Protein AF-A0A6P0M1X6-F1 (afdb_monomer_lite)

pLDDT: mean 92.17, std 4.73, range [75.31, 98.19]

Radius of gyration: 19.09 Å; chains: 1; bounding box: 52×41×55 Å

Structure (mmCIF, N/CA/C/O backbone):
data_AF-A0A6P0M1X6-F1
#
_entry.id   AF-A0A6P0M1X6-F1
#
loop_
_atom_site.group_PDB
_atom_site.id
_atom_site.type_symbol
_atom_site.label_atom_id
_atom_site.label_alt_id
_atom_site.label_comp_id
_atom_site.label_asym_id
_atom_site.label_entity_id
_atom_site.label_seq_id
_atom_site.pdbx_PDB_ins_code
_atom_site.Cartn_x
_atom_site.Cartn_y
_atom_site.Cartn_z
_atom_site.occupancy
_atom_site.B_iso_or_equiv
_atom_site.auth_seq_id
_atom_site.auth_comp_id
_atom_site.auth_asym_id
_atom_site.auth_atom_id
_atom_site.pdbx_PDB_model_num
ATOM 1 N N . MET A 1 1 ? 10.059 20.702 -1.425 1.00 82.75 1 MET A N 1
ATOM 2 C CA . MET A 1 1 ? 10.884 19.470 -1.332 1.00 82.75 1 MET A CA 1
ATOM 3 C C . MET A 1 1 ? 10.006 18.425 -0.696 1.00 82.75 1 MET A C 1
ATOM 5 O O . MET A 1 1 ? 9.521 18.675 0.399 1.00 82.75 1 MET A O 1
ATOM 9 N N . THR A 1 2 ? 9.782 17.311 -1.378 1.00 89.81 2 THR A N 1
ATOM 10 C CA . THR A 1 2 ? 8.881 16.258 -0.907 1.00 89.81 2 THR A CA 1
ATOM 11 C C . THR A 1 2 ? 9.534 15.483 0.228 1.00 89.81 2 THR A C 1
ATOM 13 O O . THR A 1 2 ? 10.606 14.900 0.047 1.00 89.81 2 THR A O 1
ATOM 16 N N . GLN A 1 3 ? 8.900 15.472 1.399 1.00 92.12 3 GLN A N 1
ATOM 17 C CA . GLN A 1 3 ? 9.405 14.781 2.585 1.00 92.12 3 GLN A CA 1
ATOM 18 C C . GLN A 1 3 ? 8.346 13.862 3.172 1.00 92.12 3 GLN A C 1
ATOM 20 O O . GLN A 1 3 ? 7.196 14.258 3.326 1.00 92.12 3 GLN A O 1
ATOM 25 N N . VAL A 1 4 ? 8.761 12.652 3.542 1.00 94.06 4 VAL A N 1
ATOM 26 C CA . VAL A 1 4 ? 7.932 11.691 4.272 1.00 94.06 4 VAL A CA 1
ATOM 27 C C . VAL A 1 4 ? 8.508 11.533 5.670 1.00 94.06 4 VAL A C 1
ATOM 29 O O . VAL A 1 4 ? 9.710 11.316 5.825 1.00 94.06 4 VAL A O 1
ATOM 32 N N . TYR A 1 5 ? 7.665 11.629 6.690 1.00 91.75 5 TYR A N 1
ATOM 33 C CA . TYR A 1 5 ? 8.066 11.408 8.078 1.00 91.75 5 TYR A CA 1
ATOM 34 C C . TYR A 1 5 ? 6.977 10.679 8.849 1.00 91.75 5 TYR A C 1
ATOM 36 O O . TYR A 1 5 ? 5.788 10.804 8.565 1.00 91.75 5 TYR A O 1
ATOM 44 N N . THR A 1 6 ? 7.400 9.934 9.864 1.00 93.25 6 THR A N 1
ATOM 45 C CA . THR A 1 6 ? 6.509 9.219 10.776 1.00 93.25 6 THR A CA 1
ATOM 46 C C . THR A 1 6 ? 6.561 9.885 12.146 1.00 93.25 6 THR A C 1
ATOM 48 O O . THR A 1 6 ? 7.641 10.241 12.621 1.00 93.25 6 THR A O 1
ATOM 51 N N . LYS A 1 7 ? 5.398 10.107 12.761 1.00 94.12 7 LYS A N 1
ATOM 52 C CA . LYS A 1 7 ? 5.269 10.707 14.091 1.00 94.12 7 LYS A CA 1
ATOM 53 C C . LYS A 1 7 ? 4.202 10.005 14.907 1.00 94.12 7 LYS A C 1
ATOM 55 O O . LYS A 1 7 ? 3.166 9.611 14.370 1.00 94.12 7 LYS A O 1
ATOM 60 N N . ASP A 1 8 ? 4.439 9.995 16.209 1.00 95.44 8 ASP A N 1
ATOM 61 C CA . ASP A 1 8 ? 3.458 9.561 17.186 1.00 95.44 8 ASP A CA 1
ATOM 62 C C . ASP A 1 8 ? 2.688 10.759 17.735 1.00 95.44 8 ASP A C 1
ATOM 64 O O . ASP A 1 8 ? 3.235 11.854 17.906 1.00 95.44 8 ASP A O 1
ATOM 68 N N . 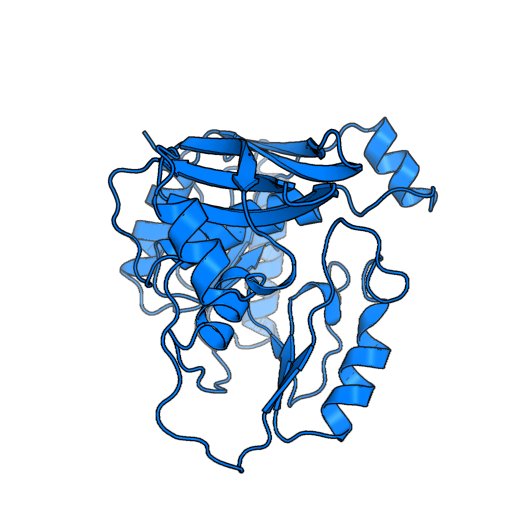PHE A 1 9 ? 1.408 10.553 18.014 1.00 97.00 9 PHE A N 1
ATOM 69 C CA . PHE A 1 9 ? 0.564 11.536 18.677 1.00 97.00 9 PHE A CA 1
ATOM 70 C C . PHE A 1 9 ? -0.547 10.850 19.468 1.00 97.00 9 PHE A C 1
ATOM 72 O O . PHE A 1 9 ? -0.816 9.658 19.316 1.00 97.00 9 PHE A O 1
ATOM 79 N N . GLU A 1 10 ? -1.218 11.627 20.311 1.00 97.69 10 GLU A N 1
ATOM 80 C CA . GLU A 1 10 ? -2.300 11.142 21.156 1.00 97.69 10 GLU A CA 1
ATOM 81 C C . GLU A 1 10 ? -3.557 11.982 20.975 1.00 97.69 10 GLU A C 1
ATOM 83 O O . GLU A 1 10 ? -3.497 13.192 20.753 1.00 97.69 10 GLU A O 1
ATOM 88 N N . ILE A 1 11 ? -4.709 11.337 21.130 1.00 98.19 11 ILE A N 1
ATOM 89 C CA . ILE A 1 11 ? -5.997 12.014 21.271 1.00 98.19 11 ILE A CA 1
ATOM 90 C C . ILE A 1 11 ? -6.724 11.509 22.512 1.00 98.19 11 ILE A C 1
ATOM 92 O O . ILE A 1 11 ? -6.561 10.367 22.941 1.00 98.19 11 ILE A O 1
ATOM 96 N N . GLN A 1 12 ? -7.596 12.363 23.042 1.00 97.94 12 GLN A N 1
ATOM 97 C CA . GLN A 1 12 ? -8.545 12.000 24.090 1.00 97.94 12 GLN A CA 1
ATOM 98 C C . GLN A 1 12 ? -9.884 11.592 23.461 1.00 97.94 12 GLN A C 1
ATOM 100 O O . GLN A 1 12 ? -10.578 12.408 22.836 1.00 97.94 12 GLN A O 1
ATOM 105 N N . CYS A 1 13 ? -10.248 10.321 23.613 1.00 97.44 13 CYS A N 1
ATOM 106 C CA . CYS A 1 13 ? -11.451 9.706 23.068 1.00 97.44 13 CYS A CA 1
ATOM 107 C C . CYS A 1 13 ? -11.986 8.616 24.017 1.00 97.44 13 CYS A C 1
ATOM 109 O O . CYS A 1 13 ? -11.472 7.489 24.077 1.00 97.44 13 CYS A O 1
ATOM 111 N N . SER A 1 14 ? -13.061 8.956 24.737 1.00 96.69 14 SER A N 1
ATOM 112 C CA . SER A 1 14 ? -13.726 8.017 25.643 1.00 96.69 14 SER A CA 1
ATOM 113 C C . SER A 1 14 ? -14.245 6.784 24.890 1.00 96.69 14 SER A C 1
ATOM 115 O O . SER A 1 14 ? -14.619 6.906 23.720 1.00 96.69 14 SER A O 1
ATOM 117 N N . PRO A 1 15 ? -14.346 5.599 25.526 1.00 96.31 15 PRO A N 1
ATOM 118 C CA . PRO A 1 15 ? -14.851 4.383 24.886 1.00 96.31 15 PRO A CA 1
ATOM 119 C C . PRO A 1 15 ? -16.176 4.559 24.133 1.00 96.31 15 PRO A C 1
ATOM 121 O O . PRO A 1 15 ? -16.340 4.004 23.051 1.00 96.31 15 PRO A O 1
ATOM 124 N N . SER A 1 16 ? -17.092 5.378 24.662 1.00 96.00 16 SER A N 1
ATOM 125 C CA . SER A 1 16 ? -18.395 5.662 24.040 1.00 96.00 16 SER A CA 1
ATOM 126 C C . SER A 1 16 ? -18.316 6.466 22.734 1.00 96.00 16 SER A C 1
ATOM 128 O O . SER A 1 16 ? -19.248 6.433 21.937 1.00 96.00 16 SER A O 1
ATOM 130 N N . GLN A 1 17 ? -17.201 7.163 22.504 1.00 95.31 17 GLN A N 1
ATOM 131 C CA . GLN A 1 17 ? -16.963 8.020 21.343 1.00 95.31 17 GLN A CA 1
ATOM 132 C C . GLN A 1 17 ? -16.053 7.365 20.299 1.00 95.31 17 GLN A C 1
ATOM 134 O O . GLN A 1 17 ? -15.712 8.013 19.318 1.00 95.31 17 GLN A O 1
ATOM 139 N N . ARG A 1 18 ? -15.634 6.103 20.472 1.00 94.88 18 ARG A N 1
ATOM 140 C CA . ARG A 1 18 ? -14.686 5.422 19.566 1.00 94.88 18 ARG A CA 1
ATOM 141 C C . ARG A 1 18 ? -15.336 4.975 18.261 1.00 94.88 18 ARG A C 1
ATOM 143 O O . ARG A 1 18 ? -15.400 3.792 17.939 1.00 94.88 18 ARG A O 1
ATOM 150 N N . THR A 1 19 ? -15.810 5.948 17.502 1.00 94.69 19 THR A N 1
ATOM 151 C CA . THR A 1 19 ? -16.215 5.800 16.109 1.00 94.69 19 THR A CA 1
ATOM 152 C C . THR A 1 19 ? -15.180 6.487 15.232 1.00 94.69 19 THR A C 1
ATOM 154 O O . THR A 1 19 ? -14.516 7.424 15.678 1.00 94.69 19 THR A O 1
ATOM 157 N N . TRP A 1 20 ? -15.040 6.053 13.978 1.00 94.06 20 TRP A N 1
ATOM 158 C CA . TRP A 1 20 ? -14.097 6.709 13.072 1.00 94.06 20 TRP A CA 1
ATOM 159 C C . TRP A 1 20 ? -14.422 8.194 12.870 1.00 94.06 20 TRP A C 1
ATOM 161 O O . TRP A 1 20 ? -13.503 8.995 12.845 1.00 94.06 20 TRP A O 1
ATOM 171 N N . ILE A 1 21 ? -15.708 8.567 12.823 1.00 94.12 21 ILE A N 1
ATOM 172 C CA . ILE A 1 21 ? -16.163 9.962 12.675 1.00 94.12 21 ILE A CA 1
ATOM 173 C C . ILE A 1 21 ? -15.596 10.852 13.791 1.00 94.12 21 ILE A C 1
ATOM 175 O O . ILE A 1 21 ? -15.034 11.910 13.530 1.00 94.12 21 ILE A O 1
ATOM 179 N N . GLU A 1 22 ? -15.724 10.416 15.042 1.00 96.25 22 GLU A N 1
ATOM 180 C CA . GLU A 1 22 ? -15.240 11.170 16.204 1.00 96.25 22 GLU A CA 1
ATOM 181 C C . GLU A 1 22 ? -13.709 11.162 16.293 1.00 96.25 22 GLU A C 1
ATOM 183 O O . GLU A 1 22 ? -13.085 12.177 16.607 1.00 96.25 22 GLU A O 1
ATOM 188 N N . ILE A 1 23 ? -13.087 10.010 16.020 1.00 97.00 23 ILE A N 1
ATOM 189 C CA . ILE A 1 23 ? -11.629 9.860 16.034 1.00 97.00 23 ILE A CA 1
ATOM 190 C C . ILE A 1 23 ? -11.005 10.759 14.965 1.00 97.00 23 ILE A C 1
ATOM 192 O O . ILE A 1 23 ? -10.095 11.523 15.280 1.00 97.00 23 ILE A O 1
ATOM 196 N N . SER A 1 24 ? -11.504 10.728 13.730 1.00 95.62 24 SER A N 1
ATOM 197 C CA . SER A 1 24 ? -10.913 11.469 12.619 1.00 95.62 24 SER A CA 1
ATOM 198 C C . SER A 1 24 ? -11.020 12.982 12.806 1.00 95.62 24 SER A C 1
ATOM 200 O O . SER A 1 24 ? -10.043 13.685 12.562 1.00 95.62 24 SER A O 1
ATOM 202 N N . GLN A 1 25 ? -12.134 13.483 13.355 1.00 95.94 25 GLN A N 1
ATOM 203 C CA . GLN A 1 25 ? -12.288 14.896 13.725 1.00 95.94 25 GLN A CA 1
ATOM 204 C C . GLN A 1 25 ? -11.286 15.333 14.799 1.00 95.94 25 GLN A C 1
ATOM 206 O O . GLN A 1 25 ? -10.696 16.409 14.701 1.00 95.94 25 GLN A O 1
ATOM 211 N N . LYS A 1 26 ? -11.060 14.495 15.819 1.00 97.25 26 LYS A N 1
ATOM 212 C CA . LYS A 1 26 ? -10.073 14.772 16.875 1.00 97.25 26 LYS A CA 1
ATOM 213 C C . LYS A 1 26 ? -8.650 14.800 16.326 1.00 97.25 26 LYS A C 1
ATOM 215 O O . LYS A 1 26 ? -7.880 15.665 16.725 1.00 97.25 26 LYS A O 1
ATOM 220 N N . ILE A 1 27 ? -8.319 13.888 15.410 1.00 96.88 27 ILE A N 1
ATOM 221 C CA . ILE A 1 27 ? -7.018 13.865 14.728 1.00 96.88 27 ILE A CA 1
ATOM 222 C C . ILE A 1 27 ? -6.859 15.110 13.849 1.00 96.88 27 ILE A C 1
ATOM 224 O O . ILE A 1 27 ? -5.834 15.777 13.931 1.00 96.88 27 ILE A O 1
ATOM 228 N N . ALA A 1 28 ? -7.881 15.470 13.068 1.00 94.88 28 ALA A N 1
ATOM 229 C CA . ALA A 1 28 ? -7.858 16.634 12.180 1.00 94.88 28 ALA A CA 1
ATOM 230 C C . ALA A 1 28 ? -7.718 17.974 12.927 1.00 94.88 28 ALA A C 1
ATOM 232 O O . ALA A 1 28 ? -7.235 18.948 12.358 1.00 94.88 28 ALA A O 1
ATOM 233 N N . ALA A 1 29 ? -8.128 18.033 14.198 1.00 96.00 29 ALA A N 1
ATOM 234 C CA . ALA A 1 29 ? -7.985 19.217 15.043 1.00 96.00 29 ALA A CA 1
ATOM 235 C C . ALA A 1 29 ? -6.569 19.402 15.624 1.00 96.00 29 ALA A C 1
ATOM 237 O O . ALA A 1 29 ? -6.263 20.470 16.161 1.00 96.00 29 ALA A O 1
ATOM 238 N N . LEU A 1 30 ? -5.712 18.379 15.562 1.00 95.88 30 LEU A N 1
ATOM 239 C CA . LEU A 1 30 ? -4.323 18.486 15.999 1.00 95.88 30 LEU A CA 1
ATOM 240 C C . LEU A 1 30 ? -3.490 19.246 14.950 1.00 95.88 30 LEU A C 1
ATOM 242 O O . LEU A 1 30 ? -3.741 19.111 13.754 1.00 95.88 30 LEU A O 1
ATOM 246 N N . PRO A 1 31 ? -2.447 19.995 15.359 1.00 93.81 31 PRO A N 1
ATOM 247 C CA . PRO A 1 31 ? -1.517 20.654 14.442 1.00 93.81 31 PRO A CA 1
ATOM 248 C C . PRO A 1 31 ? -0.533 19.634 13.843 1.00 93.81 31 PRO A C 1
ATOM 250 O O . PRO A 1 31 ? 0.678 19.697 14.074 1.00 93.81 31 PRO A O 1
ATOM 253 N N . LEU A 1 32 ? -1.068 18.635 13.138 1.00 91.44 32 LEU A N 1
ATOM 254 C CA . LEU A 1 32 ? -0.284 17.581 12.513 1.00 91.44 32 LEU A CA 1
ATOM 255 C C . LEU A 1 32 ? 0.383 18.089 11.235 1.00 91.44 32 LEU A C 1
ATOM 257 O O . LEU A 1 32 ? -0.126 19.006 10.589 1.00 91.44 32 LEU A O 1
ATOM 261 N N . PRO A 1 33 ? 1.543 17.529 10.875 1.00 88.12 33 PRO A N 1
ATOM 262 C CA . PRO A 1 33 ? 2.341 18.081 9.800 1.00 88.12 33 PRO A CA 1
ATOM 263 C C . PRO A 1 33 ? 2.002 17.356 8.487 1.00 88.12 33 PRO A C 1
ATOM 265 O O . PRO A 1 33 ? 1.949 16.132 8.463 1.00 88.12 33 PRO A O 1
ATOM 268 N N . GLY A 1 34 ? 1.771 18.101 7.403 1.00 91.69 34 GLY A N 1
ATOM 269 C CA . GLY A 1 34 ? 1.512 17.536 6.072 1.00 91.69 34 GLY A CA 1
ATOM 270 C C . GLY A 1 34 ? 0.219 16.714 5.949 1.00 91.69 34 GLY A C 1
ATOM 271 O O . GLY A 1 34 ? -0.683 16.782 6.785 1.00 91.69 34 GLY A O 1
ATOM 272 N N . VAL A 1 35 ? 0.129 15.928 4.873 1.00 93.88 35 VAL A N 1
ATOM 273 C CA . VAL A 1 35 ? -1.015 15.058 4.563 1.00 93.88 35 VAL A CA 1
ATOM 274 C C . VAL A 1 35 ? -0.797 13.673 5.187 1.00 93.88 35 VAL A C 1
ATOM 276 O O . VAL A 1 35 ? 0.244 13.062 4.931 1.00 93.88 35 VAL A O 1
ATOM 279 N N . PRO A 1 36 ? -1.742 13.134 5.983 1.00 94.81 36 PRO A N 1
ATOM 280 C CA . PRO A 1 36 ? -1.625 11.785 6.529 1.00 94.81 36 PRO A CA 1
ATOM 281 C C . PRO A 1 36 ? -1.803 10.739 5.424 1.00 94.81 36 PRO A C 1
ATOM 283 O O . PRO A 1 36 ? -2.805 10.746 4.711 1.00 94.81 36 PRO A O 1
ATOM 286 N N . ILE A 1 37 ? -0.854 9.809 5.315 1.00 94.19 37 ILE A N 1
ATOM 287 C CA . ILE A 1 37 ? -0.870 8.737 4.304 1.00 94.19 37 ILE A CA 1
ATOM 288 C C . ILE A 1 37 ? -0.967 7.337 4.910 1.00 94.19 37 ILE A C 1
ATOM 290 O O . ILE A 1 37 ? -1.322 6.396 4.211 1.00 94.19 37 ILE A O 1
ATOM 294 N N . ARG A 1 38 ? -0.684 7.181 6.207 1.00 92.62 38 ARG A N 1
ATOM 295 C CA . ARG A 1 38 ? -0.818 5.920 6.950 1.00 92.62 38 ARG A CA 1
ATOM 296 C C . ARG A 1 38 ? -1.114 6.236 8.407 1.00 92.62 38 ARG A C 1
ATOM 298 O O . ARG A 1 38 ? -0.413 7.066 8.970 1.00 92.62 38 ARG A O 1
ATOM 305 N N . LEU A 1 39 ? -2.071 5.545 9.022 1.00 92.94 39 LEU A N 1
ATOM 306 C CA . LEU A 1 39 ? -2.399 5.691 10.442 1.00 92.94 39 LEU A CA 1
ATOM 307 C C . LEU A 1 39 ? -2.487 4.319 11.118 1.00 92.94 39 LEU A C 1
ATOM 309 O O . LEU A 1 39 ? -3.165 3.425 10.615 1.00 92.94 39 LEU A O 1
ATOM 313 N N . ILE A 1 40 ? -1.838 4.169 12.271 1.00 92.25 40 ILE A N 1
ATOM 314 C CA . ILE A 1 40 ? -1.818 2.944 13.073 1.00 92.25 40 ILE A CA 1
ATOM 315 C C . ILE A 1 40 ? -2.188 3.304 14.511 1.00 92.25 40 ILE A C 1
ATOM 317 O O . ILE A 1 40 ? -1.531 4.136 15.127 1.00 92.25 40 ILE A O 1
ATOM 321 N N . LEU A 1 41 ? -3.221 2.669 15.068 1.00 94.25 41 LEU A N 1
ATOM 322 C CA . LEU A 1 41 ? -3.501 2.733 16.504 1.00 94.25 41 LEU A CA 1
ATOM 323 C C . LEU A 1 41 ? -2.519 1.809 17.231 1.00 94.25 41 LEU A C 1
ATOM 325 O O . LEU A 1 41 ? -2.595 0.591 17.076 1.00 94.25 41 LEU A O 1
ATOM 329 N N . THR A 1 42 ? -1.607 2.375 18.015 1.00 93.75 42 THR A N 1
ATOM 330 C CA . THR A 1 42 ? -0.520 1.626 18.664 1.00 93.75 42 THR A CA 1
ATOM 331 C C . THR A 1 42 ? -0.815 1.322 20.127 1.00 93.75 42 THR A C 1
ATOM 333 O O . THR A 1 42 ? -0.317 0.331 20.663 1.00 93.75 42 THR A O 1
ATOM 336 N N . LYS A 1 43 ? -1.648 2.139 20.786 1.00 95.19 43 LYS A N 1
ATOM 337 C CA . LYS A 1 43 ? -1.966 1.979 22.209 1.00 95.19 43 LYS A CA 1
ATOM 338 C C . LYS A 1 43 ? -3.338 2.538 22.575 1.00 95.19 43 LYS A C 1
ATOM 340 O O . LYS A 1 43 ? -3.784 3.543 22.025 1.00 95.19 43 LYS A O 1
ATOM 345 N N . VAL A 1 44 ? -3.980 1.906 23.557 1.00 96.94 44 VAL A N 1
ATOM 346 C CA . VAL A 1 44 ? -5.234 2.358 24.172 1.00 96.94 44 VAL A CA 1
ATOM 347 C C . VAL A 1 44 ? -5.090 2.295 25.691 1.00 96.94 44 VAL A C 1
ATOM 349 O O . VAL A 1 44 ? -4.926 1.208 26.241 1.00 96.94 44 VAL A O 1
ATOM 352 N N . GLU A 1 45 ? -5.185 3.435 26.376 1.00 96.88 45 GLU A N 1
ATOM 353 C CA . GLU A 1 45 ? -5.095 3.533 27.841 1.00 96.88 45 GLU A CA 1
ATOM 354 C C . GLU A 1 45 ? -6.176 4.458 28.401 1.00 96.88 45 GLU A C 1
ATOM 356 O O . GLU A 1 45 ? -6.104 5.676 28.259 1.00 96.88 45 GLU A O 1
ATOM 361 N N . GLY A 1 46 ? -7.188 3.888 29.063 1.00 96.19 46 GLY A N 1
ATOM 362 C CA . GLY A 1 46 ? -8.327 4.673 29.545 1.00 96.19 46 GLY A CA 1
ATOM 363 C C . GLY A 1 46 ? -9.022 5.367 28.375 1.00 96.19 46 GLY A C 1
ATOM 364 O O . GLY A 1 46 ? -9.497 4.678 27.475 1.00 96.19 46 GLY A O 1
ATOM 365 N N . ASP A 1 47 ? -9.027 6.700 28.377 1.00 97.56 47 ASP A N 1
ATOM 366 C CA . ASP A 1 47 ? -9.570 7.551 27.309 1.00 97.56 47 ASP A CA 1
ATOM 367 C C . ASP A 1 47 ? -8.503 8.006 26.294 1.00 97.56 47 ASP A C 1
ATOM 369 O O . ASP A 1 47 ? -8.835 8.640 25.295 1.00 97.56 47 ASP A O 1
ATOM 373 N N . THR A 1 48 ? -7.232 7.667 26.506 1.00 98.06 48 THR A N 1
ATOM 374 C CA . THR A 1 48 ? -6.133 8.036 25.609 1.00 98.06 48 THR A CA 1
ATOM 375 C C . THR A 1 48 ? -5.969 6.996 24.505 1.00 98.06 48 THR A C 1
ATOM 377 O O . THR A 1 48 ? -5.848 5.796 24.770 1.00 98.06 48 THR A O 1
ATOM 380 N N . LEU A 1 49 ? -5.937 7.466 23.258 1.00 98.19 49 LEU A N 1
ATOM 381 C CA . LEU A 1 49 ? -5.550 6.681 22.088 1.00 98.19 49 LEU A CA 1
ATOM 382 C C . LEU A 1 49 ? -4.227 7.224 21.548 1.00 98.19 49 LEU A C 1
ATOM 384 O O . LEU A 1 49 ? -4.151 8.411 21.223 1.00 98.19 49 LEU A O 1
ATOM 388 N N . THR A 1 50 ? -3.219 6.363 21.431 1.00 97.44 50 THR A N 1
ATOM 389 C CA . THR A 1 50 ? -1.917 6.699 20.840 1.00 97.44 50 THR A CA 1
ATOM 390 C C . THR A 1 50 ? -1.847 6.140 19.428 1.00 97.44 50 THR A C 1
ATOM 392 O O . THR A 1 50 ? -2.172 4.971 19.196 1.00 97.44 50 THR A O 1
ATOM 395 N N . PHE A 1 51 ? -1.409 6.974 18.494 1.00 96.38 51 PHE A N 1
ATOM 396 C CA . PHE A 1 51 ? -1.275 6.629 17.090 1.00 96.38 51 PHE A CA 1
ATOM 397 C C . PHE A 1 51 ? 0.153 6.852 16.610 1.00 96.38 51 PHE A C 1
ATOM 399 O O . PHE A 1 51 ? 0.768 7.846 16.983 1.00 96.38 51 PHE A O 1
ATOM 406 N N . GLU A 1 52 ? 0.618 5.974 15.726 1.00 94.88 52 GLU A N 1
ATOM 407 C CA . GLU A 1 52 ? 1.730 6.231 14.809 1.00 94.88 52 GLU A CA 1
ATOM 408 C C . GLU A 1 52 ? 1.131 6.622 13.453 1.00 94.88 52 GLU A C 1
ATOM 410 O O . GLU A 1 52 ? 0.247 5.935 12.933 1.00 94.88 52 GLU A O 1
ATOM 415 N N . SER A 1 53 ? 1.608 7.710 12.853 1.00 94.69 53 SER A N 1
ATOM 416 C CA . SER A 1 53 ? 1.167 8.137 11.525 1.00 94.69 53 SER A CA 1
ATOM 417 C C . SER A 1 53 ? 2.336 8.533 10.649 1.00 94.69 53 SER A C 1
ATOM 419 O O . SER A 1 53 ? 3.253 9.223 11.093 1.00 94.69 53 SER A O 1
ATOM 421 N N . SER A 1 54 ? 2.271 8.131 9.383 1.00 95.06 54 SER A N 1
ATOM 422 C CA . SER A 1 54 ? 3.175 8.617 8.345 1.00 95.06 54 SER A CA 1
ATOM 423 C C . SER A 1 54 ? 2.491 9.740 7.580 1.00 95.06 54 SER A C 1
ATOM 425 O O . SER A 1 54 ? 1.318 9.633 7.213 1.00 95.06 54 SER A O 1
ATOM 427 N N . PHE A 1 55 ? 3.236 10.809 7.346 1.00 95.31 55 PHE A N 1
ATOM 428 C CA . PHE A 1 55 ? 2.785 12.007 6.660 1.00 95.31 55 PHE A CA 1
ATOM 429 C C . PHE A 1 55 ? 3.718 12.325 5.506 1.00 95.31 55 PHE A C 1
ATOM 431 O O . PHE A 1 55 ? 4.893 11.951 5.521 1.00 95.31 55 PHE A O 1
ATOM 438 N N . ILE A 1 56 ? 3.193 13.069 4.547 1.00 94.75 56 ILE A N 1
ATOM 439 C CA . ILE A 1 56 ? 3.962 13.666 3.467 1.00 94.75 56 ILE A CA 1
ATOM 440 C C . ILE A 1 56 ? 3.733 15.171 3.424 1.00 94.75 56 ILE A C 1
ATOM 442 O O . ILE A 1 56 ? 2.603 15.652 3.480 1.00 94.75 56 ILE A O 1
ATOM 446 N N . ASP A 1 57 ? 4.836 15.896 3.309 1.00 93.88 57 ASP A N 1
ATOM 447 C CA . ASP A 1 57 ? 4.879 17.323 3.032 1.00 93.88 57 ASP A CA 1
ATOM 448 C C . ASP A 1 57 ? 5.358 17.522 1.591 1.00 93.88 57 ASP A C 1
ATOM 450 O O . ASP A 1 57 ? 6.454 17.086 1.225 1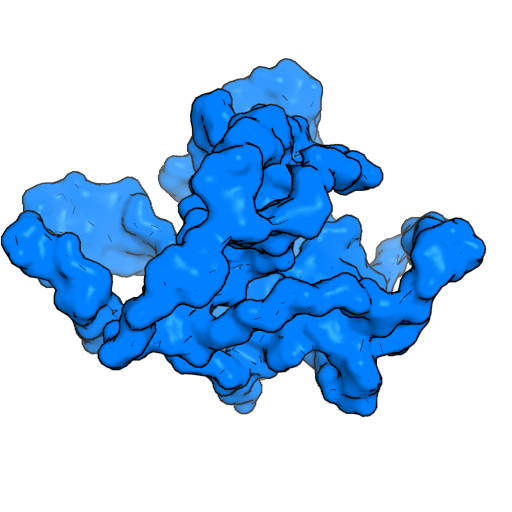.00 93.88 57 ASP A O 1
ATOM 454 N N . THR A 1 58 ? 4.500 18.091 0.748 1.00 92.94 58 THR A N 1
ATOM 455 C CA . THR A 1 58 ? 4.753 18.322 -0.676 1.00 92.94 58 THR A CA 1
ATOM 456 C C . THR A 1 58 ? 3.878 19.467 -1.181 1.00 92.94 58 THR A C 1
ATOM 458 O O . THR A 1 58 ? 2.805 19.715 -0.641 1.00 92.94 58 THR A O 1
ATOM 461 N N . ASP A 1 59 ? 4.321 20.141 -2.244 1.00 92.06 59 ASP A N 1
ATOM 462 C CA . ASP A 1 59 ? 3.585 21.249 -2.872 1.00 92.06 59 ASP A CA 1
ATOM 463 C C . ASP A 1 59 ? 2.426 20.759 -3.771 1.00 92.06 59 ASP A C 1
ATOM 465 O O . ASP A 1 59 ? 1.712 21.560 -4.374 1.00 92.06 59 ASP A O 1
ATOM 469 N N . ARG A 1 60 ? 2.266 19.436 -3.916 1.00 93.19 60 ARG A N 1
ATOM 470 C CA . ARG A 1 60 ? 1.219 18.807 -4.726 1.00 93.19 60 ARG A CA 1
ATOM 471 C C . ARG A 1 60 ? -0.015 18.521 -3.878 1.00 93.19 60 ARG A C 1
ATOM 473 O O . ARG A 1 60 ? 0.082 17.925 -2.813 1.00 93.19 60 ARG A O 1
ATOM 480 N N . GLU A 1 61 ? -1.182 18.867 -4.402 1.00 93.62 61 GLU A N 1
ATOM 481 C CA . GLU A 1 61 ? -2.458 18.554 -3.759 1.00 93.62 61 GLU A CA 1
ATOM 482 C C . GLU A 1 61 ? -2.824 17.066 -3.918 1.00 93.62 61 GLU A C 1
ATOM 484 O O . GLU A 1 61 ? -2.595 16.488 -4.991 1.00 93.62 61 GLU A O 1
ATOM 489 N N . PRO A 1 62 ? -3.408 16.427 -2.887 1.00 94.69 62 PRO A N 1
ATOM 490 C CA . PRO A 1 62 ? -3.952 15.080 -3.005 1.00 94.69 62 PRO A CA 1
ATOM 491 C C . PRO A 1 62 ? -5.039 14.985 -4.084 1.00 94.69 62 PRO A C 1
ATOM 493 O O . PRO A 1 62 ? -5.836 15.903 -4.275 1.00 94.69 62 PRO A O 1
ATOM 496 N N . VAL A 1 63 ? -5.117 13.839 -4.763 1.00 94.62 63 VAL A N 1
ATOM 497 C CA . VAL A 1 63 ? -6.168 13.569 -5.765 1.00 94.62 63 VAL A CA 1
ATOM 498 C C . VAL A 1 63 ? -7.442 12.992 -5.150 1.00 94.62 63 VAL A C 1
ATOM 500 O O . VAL A 1 63 ? -8.499 13.012 -5.782 1.00 94.62 63 VAL A O 1
ATOM 503 N N . TRP A 1 64 ? -7.350 12.487 -3.918 1.00 91.62 64 TRP A N 1
ATOM 504 C CA . TRP A 1 64 ? -8.470 11.966 -3.138 1.00 91.62 64 TRP A CA 1
ATOM 505 C C . TRP A 1 64 ? -8.694 12.811 -1.884 1.00 91.62 64 TRP A C 1
ATOM 507 O O . TRP A 1 64 ? -7.824 13.573 -1.464 1.00 91.62 64 TRP A O 1
ATOM 517 N N . SER A 1 65 ? -9.858 12.644 -1.257 1.00 92.38 65 SER A N 1
ATOM 518 C CA . SER A 1 65 ? -10.126 13.213 0.066 1.00 92.38 65 SER A CA 1
ATOM 519 C C . SER A 1 65 ? -9.141 12.687 1.113 1.00 92.38 65 SER A C 1
ATOM 521 O O . SER A 1 65 ? -8.563 11.605 0.959 1.00 92.38 65 SER A O 1
ATOM 523 N N . SER A 1 66 ? -8.971 13.445 2.199 1.00 92.88 66 SER A N 1
ATOM 524 C CA . SER A 1 66 ? -8.108 13.032 3.303 1.00 92.88 66 SER A CA 1
ATOM 525 C C . SER A 1 66 ? -8.550 11.676 3.850 1.00 92.88 66 SER A C 1
ATOM 527 O O . SER A 1 66 ? -9.742 11.371 3.896 1.00 92.88 66 SER A O 1
ATOM 529 N N . LEU A 1 67 ? -7.603 10.882 4.355 1.00 91.88 67 LEU A N 1
ATOM 530 C CA . LEU A 1 67 ? -7.918 9.658 5.100 1.00 91.88 67 LEU A CA 1
ATOM 531 C C . LEU A 1 67 ? -8.788 9.927 6.338 1.00 91.88 67 LEU A C 1
ATOM 533 O O . LEU A 1 67 ? -9.423 9.014 6.857 1.00 91.88 67 LEU A O 1
ATOM 537 N N . LEU A 1 68 ? -8.824 11.172 6.815 1.00 94.44 68 LEU A N 1
ATOM 538 C CA . LEU A 1 68 ? -9.656 11.594 7.940 1.00 94.44 68 LEU A CA 1
ATOM 539 C C . LEU A 1 68 ? -11.099 11.932 7.526 1.00 94.44 68 LEU A C 1
ATOM 541 O O . LEU A 1 68 ? -11.981 12.004 8.386 1.00 94.44 68 LEU A O 1
ATOM 545 N N . ASP A 1 69 ? -11.355 12.091 6.228 1.00 92.88 69 ASP A N 1
ATOM 546 C CA . ASP A 1 69 ? -12.675 12.406 5.695 1.00 92.88 69 ASP A CA 1
ATOM 547 C C . ASP A 1 69 ? -13.445 11.118 5.394 1.00 92.88 69 ASP A C 1
ATOM 549 O O . ASP A 1 69 ? -12.973 10.230 4.680 1.00 92.88 69 ASP A O 1
ATOM 553 N N . ILE A 1 70 ? -14.663 11.027 5.929 1.00 92.19 70 ILE A N 1
ATOM 554 C CA . ILE A 1 70 ? -15.582 9.916 5.683 1.00 92.19 70 ILE A CA 1
ATOM 555 C C . ILE A 1 70 ? -16.795 10.392 4.886 1.00 92.19 70 ILE A C 1
ATOM 557 O O . ILE A 1 70 ? -17.544 11.272 5.308 1.00 92.19 70 ILE A O 1
ATOM 561 N N . ASN A 1 71 ? -17.028 9.742 3.752 1.00 91.88 71 ASN A N 1
ATOM 562 C CA . ASN A 1 71 ? -18.177 9.948 2.887 1.00 91.88 71 ASN A CA 1
ATOM 563 C C . ASN A 1 71 ? -19.163 8.786 3.051 1.00 91.88 71 ASN A C 1
ATOM 565 O O . ASN A 1 71 ? -19.074 7.739 2.405 1.00 91.88 71 ASN A O 1
ATOM 569 N N . ILE A 1 72 ? -20.145 8.971 3.938 1.00 88.38 72 ILE A N 1
ATOM 570 C CA . ILE A 1 72 ? -21.157 7.947 4.219 1.00 88.38 72 ILE A CA 1
ATOM 571 C C . ILE A 1 72 ? -21.960 7.654 2.946 1.00 88.38 72 ILE A C 1
ATOM 573 O O . ILE A 1 72 ? -22.648 8.526 2.400 1.00 88.38 72 ILE A O 1
ATOM 577 N N . ARG A 1 73 ? -21.902 6.395 2.497 1.00 83.38 73 ARG A N 1
ATOM 578 C CA . ARG A 1 73 ? -22.621 5.920 1.312 1.00 83.38 73 ARG A CA 1
ATOM 579 C C . ARG A 1 73 ? -24.125 6.125 1.487 1.00 83.38 73 ARG A C 1
ATOM 581 O O . ARG A 1 73 ? -24.751 5.527 2.354 1.00 83.38 73 ARG A O 1
ATOM 588 N N . GLN A 1 74 ? -24.710 6.933 0.607 1.00 83.62 74 GLN A N 1
ATOM 589 C CA . GLN A 1 74 ? -26.145 7.251 0.613 1.00 83.62 74 GLN A CA 1
ATOM 590 C C . GLN A 1 74 ? -27.012 6.148 -0.010 1.00 83.62 74 GLN A C 1
ATOM 592 O O . GLN A 1 74 ? -28.231 6.141 0.144 1.00 83.62 74 GLN A O 1
ATOM 597 N N . ARG A 1 75 ? -26.399 5.233 -0.768 1.00 82.38 75 ARG A N 1
ATOM 598 C CA . ARG A 1 75 ? -27.078 4.128 -1.446 1.00 82.38 75 ARG A CA 1
ATOM 599 C C . ARG A 1 75 ? -26.357 2.827 -1.149 1.00 82.38 75 ARG A C 1
ATOM 601 O O . ARG A 1 75 ? -25.131 2.765 -1.208 1.00 82.38 75 ARG A O 1
ATOM 608 N N . VAL A 1 76 ? -27.143 1.792 -0.887 1.00 79.69 76 VAL A N 1
ATOM 609 C CA . VAL A 1 76 ? -26.671 0.420 -0.725 1.00 79.69 76 VAL A CA 1
ATOM 610 C C . VAL A 1 76 ? -27.267 -0.399 -1.860 1.00 79.69 76 VAL A C 1
ATOM 612 O O . VAL A 1 76 ? -28.459 -0.289 -2.146 1.00 79.69 76 VAL A O 1
ATOM 615 N N . SER A 1 77 ? -26.427 -1.188 -2.523 1.00 81.69 77 SER A N 1
ATOM 616 C CA . SER A 1 77 ? -26.874 -2.241 -3.427 1.00 81.69 77 SER A CA 1
ATOM 617 C C . SER A 1 77 ? -26.526 -3.578 -2.795 1.00 81.69 77 SER A C 1
ATOM 619 O O . SER A 1 77 ? -25.424 -3.740 -2.276 1.00 81.69 77 SER A O 1
ATOM 621 N N . ASN A 1 78 ? -27.445 -4.536 -2.870 1.00 82.12 78 ASN A N 1
ATOM 622 C CA . ASN A 1 78 ? -27.183 -5.905 -2.425 1.00 82.12 78 ASN A CA 1
ATOM 623 C C . ASN A 1 78 ? -26.401 -6.712 -3.471 1.00 82.12 78 ASN A C 1
ATOM 625 O O . ASN A 1 78 ? -26.040 -7.854 -3.199 1.00 82.12 78 ASN A O 1
ATOM 629 N N . GLN A 1 79 ? -26.197 -6.153 -4.671 1.00 89.44 79 GLN A N 1
ATOM 630 C CA . GLN A 1 79 ? -25.531 -6.805 -5.796 1.00 89.44 79 GLN A CA 1
ATOM 631 C C . GLN A 1 79 ? -24.674 -5.809 -6.609 1.00 89.44 79 GLN A C 1
ATOM 633 O O . GLN A 1 79 ? -25.133 -4.685 -6.858 1.00 89.44 79 GLN A O 1
ATOM 638 N N . PRO A 1 80 ? -23.467 -6.201 -7.057 1.00 92.62 80 PRO A N 1
ATOM 639 C CA . PRO A 1 80 ? -22.768 -7.435 -6.670 1.00 92.62 80 PRO A CA 1
ATOM 640 C C . PRO A 1 80 ? -22.444 -7.450 -5.162 1.00 92.62 80 PRO A C 1
ATOM 642 O O . PRO A 1 80 ? -22.244 -6.393 -4.559 1.00 92.62 80 PRO A O 1
ATOM 645 N N . PHE A 1 81 ? -22.424 -8.628 -4.538 1.00 94.62 81 PHE A N 1
ATOM 646 C CA . PHE A 1 81 ? -21.955 -8.808 -3.167 1.00 94.62 81 PHE A CA 1
ATOM 647 C C . PHE A 1 81 ? -20.430 -8.678 -3.139 1.00 94.62 81 PHE A C 1
ATOM 649 O O . PHE A 1 81 ? -19.702 -9.588 -3.532 1.00 94.62 81 PHE A O 1
ATOM 656 N N . VAL A 1 82 ? -19.956 -7.516 -2.688 1.00 93.88 82 VAL A N 1
ATOM 657 C CA . VAL A 1 82 ? -18.529 -7.203 -2.569 1.00 93.88 82 VAL A CA 1
ATOM 658 C C . VAL A 1 82 ? -18.094 -7.351 -1.117 1.00 93.88 82 VAL A C 1
ATOM 660 O O . VAL A 1 82 ? -18.641 -6.684 -0.236 1.00 93.88 82 VAL A O 1
ATOM 663 N N . ALA A 1 83 ? -17.087 -8.184 -0.877 1.00 95.44 83 ALA A N 1
ATOM 664 C CA . ALA A 1 83 ? -16.425 -8.308 0.416 1.00 95.44 83 ALA A CA 1
ATOM 665 C C . ALA A 1 83 ? -15.045 -7.637 0.373 1.00 95.44 83 ALA A C 1
ATOM 667 O O . ALA A 1 83 ? -14.406 -7.576 -0.676 1.00 95.44 83 ALA A O 1
ATOM 668 N N . VAL A 1 84 ? -14.573 -7.145 1.519 1.00 95.69 84 VAL A N 1
ATOM 669 C CA . VAL A 1 84 ? -13.210 -6.621 1.677 1.00 95.69 84 VAL A CA 1
ATOM 670 C C . VAL A 1 84 ? -12.497 -7.471 2.725 1.00 95.69 84 VAL A C 1
ATOM 672 O O . VAL A 1 84 ? -13.003 -7.620 3.834 1.00 95.69 84 VAL A O 1
ATOM 675 N N . SER A 1 85 ? -11.338 -8.028 2.376 1.00 94.12 85 SER A N 1
ATOM 676 C CA . SER A 1 85 ? -10.466 -8.781 3.284 1.00 94.12 85 SER A CA 1
ATOM 677 C C . SER A 1 85 ? -9.102 -8.110 3.339 1.00 94.12 85 SER A C 1
ATOM 679 O O . SER A 1 85 ? -8.454 -7.940 2.306 1.00 94.12 85 SER A O 1
ATOM 681 N N . ILE A 1 86 ? -8.670 -7.713 4.534 1.00 91.44 86 ILE A N 1
ATOM 682 C CA . ILE A 1 86 ? -7.407 -7.004 4.739 1.00 91.44 86 ILE A CA 1
ATOM 683 C C . ILE A 1 86 ? -6.512 -7.849 5.629 1.00 91.44 86 ILE A C 1
ATOM 685 O O . ILE A 1 86 ? -6.876 -8.201 6.750 1.00 91.44 86 ILE A O 1
ATOM 689 N N . ILE A 1 87 ? -5.313 -8.108 5.129 1.00 87.69 87 ILE A N 1
ATOM 690 C CA . ILE A 1 87 ? -4.216 -8.718 5.860 1.00 87.69 87 ILE A CA 1
ATOM 691 C C . ILE A 1 87 ? -3.234 -7.608 6.245 1.00 87.69 87 ILE A C 1
ATOM 693 O O . ILE A 1 87 ? -2.550 -7.062 5.368 1.00 87.69 87 ILE A O 1
ATOM 697 N N . PRO A 1 88 ? -3.152 -7.232 7.533 1.00 78.88 88 PRO A N 1
ATOM 698 C CA . PRO A 1 88 ? -2.296 -6.136 7.953 1.00 78.88 88 PRO A CA 1
ATOM 699 C C . PRO A 1 88 ? -0.831 -6.534 7.754 1.00 78.88 88 PRO A C 1
ATOM 701 O O . PRO A 1 88 ? -0.314 -7.486 8.339 1.00 78.88 88 PRO A O 1
ATOM 704 N N . THR A 1 89 ? -0.157 -5.808 6.871 1.00 76.69 89 THR A N 1
ATOM 705 C CA . THR A 1 89 ? 1.227 -6.091 6.490 1.00 76.69 89 THR A CA 1
ATOM 706 C C . THR A 1 89 ? 2.187 -5.524 7.527 1.00 76.69 89 THR A C 1
ATOM 708 O O . THR A 1 89 ? 1.966 -4.438 8.052 1.00 76.69 89 THR A O 1
ATOM 711 N N . GLY A 1 90 ? 3.270 -6.247 7.821 1.00 75.31 90 GLY A N 1
ATOM 712 C CA . GLY A 1 90 ? 4.326 -5.742 8.705 1.00 75.31 90 GLY A CA 1
ATOM 713 C C . GLY A 1 90 ? 3.984 -5.782 10.198 1.00 75.31 90 GLY A C 1
ATOM 714 O O . GLY A 1 90 ? 4.763 -5.270 10.996 1.00 75.31 90 GLY A O 1
ATOM 715 N N . VAL A 1 91 ? 2.866 -6.418 10.580 1.00 77.88 91 VAL A N 1
ATOM 716 C CA . VAL A 1 91 ? 2.475 -6.657 11.987 1.00 77.88 91 VAL A CA 1
ATOM 717 C C . VAL A 1 91 ? 2.477 -8.139 12.382 1.00 77.88 91 VAL A C 1
ATOM 719 O O . VAL A 1 91 ? 2.110 -8.462 13.507 1.00 77.88 91 VAL A O 1
ATOM 722 N N . ARG A 1 92 ? 2.895 -9.042 11.475 1.00 81.00 92 ARG A N 1
ATOM 723 C CA . ARG A 1 92 ? 2.965 -10.501 11.700 1.00 81.00 92 ARG A CA 1
ATOM 724 C C . ARG A 1 92 ? 1.605 -11.087 12.125 1.00 81.00 92 ARG A C 1
ATOM 726 O O . ARG A 1 92 ? 1.456 -11.645 13.211 1.00 81.00 92 ARG A O 1
ATOM 733 N N . ALA A 1 93 ? 0.606 -10.955 11.254 1.00 84.44 93 ALA A N 1
ATOM 734 C CA . ALA A 1 93 ? -0.661 -11.658 11.427 1.00 84.44 93 ALA A CA 1
ATOM 735 C C . ALA A 1 93 ? -0.442 -13.185 11.471 1.00 84.44 93 ALA A C 1
ATOM 737 O O . ALA A 1 93 ? 0.455 -13.703 10.812 1.00 84.44 93 ALA A O 1
ATOM 738 N N . GLU A 1 94 ? -1.259 -13.910 12.240 1.00 86.81 94 GLU A N 1
ATOM 739 C CA . GLU A 1 94 ? -1.171 -15.379 12.323 1.00 86.81 94 GLU A CA 1
ATOM 740 C C . GLU A 1 94 ? -1.466 -16.054 10.973 1.00 86.81 94 GLU A C 1
ATOM 742 O O . GLU A 1 94 ? -0.872 -17.076 10.644 1.00 86.81 94 GLU A O 1
ATOM 747 N N . ILE A 1 95 ? -2.344 -15.438 10.176 1.00 85.75 95 ILE A N 1
ATOM 748 C CA . ILE A 1 95 ? -2.612 -15.774 8.777 1.00 85.75 95 ILE A CA 1
ATOM 749 C C . ILE A 1 95 ? -2.321 -14.519 7.962 1.00 85.75 95 ILE A C 1
ATOM 751 O O . ILE A 1 95 ? -2.905 -13.470 8.245 1.00 85.75 95 ILE A O 1
ATOM 755 N N . GLY A 1 96 ? -1.455 -14.608 6.953 1.00 81.75 96 GLY A N 1
ATOM 756 C CA . GLY A 1 96 ? -1.103 -13.445 6.138 1.00 81.75 96 GLY A CA 1
ATOM 757 C C . GLY A 1 96 ? 0.126 -12.676 6.627 1.00 81.75 96 GLY A C 1
ATOM 758 O O . GLY A 1 96 ? 0.454 -11.617 6.093 1.00 81.75 96 GLY A O 1
ATOM 759 N N . GLY A 1 97 ? 0.780 -13.155 7.688 1.00 80.69 97 GLY A N 1
ATOM 760 C CA . GLY A 1 97 ? 1.970 -12.518 8.250 1.00 80.69 97 GLY A CA 1
ATOM 761 C C . GLY A 1 97 ? 3.241 -12.790 7.451 1.00 80.69 97 GLY A C 1
ATOM 762 O O . GLY A 1 97 ? 4.240 -12.092 7.652 1.00 80.69 97 GLY A O 1
ATOM 763 N N . PHE A 1 98 ? 3.205 -13.781 6.560 1.00 79.25 98 PHE A N 1
ATOM 764 C CA . PHE A 1 98 ? 4.333 -14.242 5.760 1.00 79.25 98 PHE A CA 1
ATOM 765 C C . PHE A 1 98 ? 4.004 -14.174 4.264 1.00 79.25 98 PHE A C 1
ATOM 767 O O . PHE A 1 98 ? 2.871 -13.942 3.861 1.00 79.25 98 PHE A O 1
ATOM 774 N N . ALA A 1 99 ? 5.006 -14.326 3.401 1.00 79.69 99 ALA A N 1
ATOM 775 C CA . ALA A 1 99 ? 4.779 -14.239 1.962 1.00 79.69 99 ALA A CA 1
ATOM 776 C C . ALA A 1 99 ? 3.823 -15.354 1.481 1.00 79.69 99 ALA A C 1
ATOM 778 O O . ALA A 1 99 ? 4.132 -16.539 1.610 1.00 79.69 99 ALA A O 1
ATOM 779 N N . GLY A 1 100 ? 2.672 -14.971 0.917 1.00 80.75 100 GLY A N 1
ATOM 780 C CA . GLY A 1 100 ? 1.706 -15.865 0.267 1.00 80.75 100 GLY A CA 1
ATOM 781 C C . GLY A 1 100 ? 0.808 -16.714 1.165 1.00 80.75 100 GLY A C 1
ATOM 782 O O . GLY A 1 100 ? -0.115 -17.344 0.641 1.00 80.75 100 GLY A O 1
ATOM 783 N N . ASP A 1 101 ? 1.021 -16.737 2.480 1.00 87.00 101 ASP A N 1
ATOM 784 C CA . ASP A 1 101 ? 0.303 -17.612 3.422 1.00 87.00 101 ASP A CA 1
ATOM 785 C C . ASP A 1 101 ? -1.191 -17.256 3.575 1.00 87.00 101 ASP A C 1
ATOM 787 O O . ASP A 1 101 ? -2.005 -18.113 3.918 1.00 87.00 101 ASP A O 1
ATOM 791 N N . ALA A 1 102 ? -1.580 -16.023 3.244 1.00 92.06 102 ALA A N 1
ATOM 792 C CA . ALA A 1 102 ? -2.977 -15.601 3.180 1.00 92.06 102 ALA A CA 1
ATOM 793 C C . ALA A 1 102 ? -3.722 -16.086 1.925 1.00 92.06 102 ALA A C 1
ATOM 795 O O . ALA A 1 102 ? -4.952 -16.153 1.954 1.00 92.06 102 ALA A O 1
ATOM 796 N N . THR A 1 103 ? -3.024 -16.457 0.846 1.00 93.62 103 THR A N 1
ATOM 797 C CA . THR A 1 103 ? -3.655 -16.743 -0.458 1.00 93.62 103 THR A CA 1
ATOM 798 C C . THR A 1 103 ? -4.743 -17.821 -0.391 1.00 93.62 103 THR A C 1
ATOM 800 O O . THR A 1 103 ? -5.821 -17.599 -0.948 1.00 93.62 103 THR A O 1
ATOM 803 N N . PRO A 1 104 ? -4.553 -18.962 0.309 1.00 94.12 104 PRO A N 1
ATOM 804 C CA . PRO A 1 104 ? -5.608 -19.967 0.446 1.00 94.12 104 PRO A CA 1
ATOM 805 C C . PRO A 1 104 ? -6.867 -19.424 1.136 1.00 94.12 104 PRO A C 1
ATOM 807 O O . PRO A 1 104 ? -7.978 -19.675 0.669 1.00 94.12 104 PRO A O 1
ATOM 810 N N . SER A 1 105 ? -6.700 -18.645 2.208 1.00 94.81 105 SER A N 1
ATOM 811 C CA . SER A 1 105 ? -7.806 -18.027 2.951 1.00 94.81 105 SER A CA 1
ATOM 812 C C . SER A 1 105 ? -8.524 -16.972 2.110 1.00 94.81 105 SER A C 1
ATOM 814 O O . SER A 1 105 ? -9.753 -16.955 2.064 1.00 94.81 105 SER A O 1
ATOM 816 N N . THR A 1 106 ? -7.772 -16.140 1.385 1.00 95.44 106 THR A N 1
ATOM 817 C CA . THR A 1 106 ? -8.312 -15.165 0.428 1.00 95.44 106 THR A CA 1
ATOM 818 C C . THR A 1 106 ? -9.150 -15.860 -0.642 1.00 95.44 106 THR A C 1
ATOM 820 O O . THR A 1 106 ? -10.298 -15.489 -0.871 1.00 95.44 106 THR A O 1
ATOM 823 N N . ASN A 1 107 ? -8.622 -16.920 -1.253 1.00 96.50 107 ASN A N 1
ATOM 824 C CA . ASN A 1 107 ? -9.331 -17.674 -2.282 1.00 96.50 107 ASN A CA 1
ATOM 825 C C . ASN A 1 107 ? -10.581 -18.377 -1.738 1.00 96.50 107 ASN A C 1
ATOM 827 O O . ASN A 1 107 ? -11.593 -18.426 -2.429 1.00 96.50 107 ASN A O 1
ATOM 831 N N . LEU A 1 108 ? -10.549 -18.890 -0.504 1.00 96.69 108 LEU A N 1
ATOM 832 C CA . LEU A 1 108 ? -11.733 -19.458 0.141 1.00 96.69 108 LEU A CA 1
ATOM 833 C C . LEU A 1 108 ? -12.829 -18.399 0.328 1.00 96.69 108 LEU A C 1
ATOM 835 O O . LEU A 1 108 ? -13.977 -18.640 -0.042 1.00 96.69 108 LEU A O 1
ATOM 839 N N . LEU A 1 109 ? -12.482 -17.218 0.848 1.00 96.56 109 LEU A N 1
ATOM 840 C CA . LEU A 1 109 ? -13.426 -16.107 1.023 1.00 96.56 109 LEU A CA 1
ATOM 841 C C . LEU A 1 109 ? -14.003 -15.621 -0.312 1.00 96.56 109 LEU A C 1
ATOM 843 O O . LEU A 1 109 ? -15.184 -15.282 -0.388 1.00 96.56 109 LEU A O 1
ATOM 847 N N . ALA A 1 110 ? -13.197 -15.643 -1.374 1.00 97.44 110 ALA A N 1
ATOM 848 C CA . ALA A 1 110 ? -13.624 -15.255 -2.711 1.00 97.44 110 ALA A CA 1
ATOM 849 C C . ALA A 1 110 ? -14.762 -16.144 -3.244 1.00 97.44 110 ALA A C 1
ATOM 851 O O . ALA A 1 110 ? -15.614 -15.659 -3.979 1.00 97.44 110 ALA A O 1
ATOM 852 N N . THR A 1 111 ? -14.860 -17.406 -2.806 1.00 97.81 111 THR A N 1
ATOM 853 C CA . THR A 1 111 ? -15.968 -18.301 -3.200 1.00 97.81 111 THR A CA 1
ATOM 854 C C . THR A 1 111 ? -17.332 -17.899 -2.629 1.00 97.81 111 THR A C 1
ATOM 856 O O . THR A 1 111 ? -18.360 -18.377 -3.105 1.00 97.81 111 THR A O 1
ATOM 859 N N . ALA A 1 112 ? -17.356 -17.032 -1.612 1.00 97.31 112 ALA A N 1
ATOM 860 C CA . ALA A 1 112 ? -18.571 -16.605 -0.926 1.00 97.31 112 ALA A CA 1
ATOM 861 C C . ALA A 1 112 ? -19.099 -15.240 -1.401 1.00 97.31 112 ALA A C 1
ATOM 863 O O . ALA A 1 112 ? -20.097 -14.765 -0.860 1.00 97.31 112 ALA A O 1
ATOM 864 N N . CYS A 1 113 ? -18.447 -14.587 -2.370 1.00 96.88 113 CYS A N 1
ATOM 865 C CA . CYS A 1 113 ? -18.816 -13.253 -2.842 1.00 96.88 113 CYS A CA 1
ATOM 866 C C . CYS A 1 113 ? -18.639 -13.096 -4.357 1.00 96.88 113 CYS A C 1
ATOM 868 O O . CYS A 1 113 ? -17.928 -13.866 -4.996 1.00 96.88 113 CYS A O 1
ATOM 870 N N . ASP A 1 114 ? -19.292 -12.089 -4.938 1.00 96.25 114 ASP A N 1
ATOM 871 C CA . ASP A 1 114 ? -19.143 -11.785 -6.365 1.00 96.25 114 ASP A CA 1
ATOM 872 C C . ASP A 1 114 ? -17.768 -11.175 -6.646 1.00 96.25 114 ASP A C 1
ATOM 874 O O . ASP A 1 114 ? -17.152 -11.495 -7.658 1.00 96.25 114 ASP A O 1
ATOM 878 N N . TYR A 1 115 ? -17.267 -10.337 -5.730 1.00 96.19 115 TYR A N 1
ATOM 879 C CA . TYR A 1 115 ? -15.909 -9.797 -5.762 1.00 96.19 115 TYR A CA 1
ATOM 880 C C . TYR A 1 115 ? -15.313 -9.709 -4.358 1.00 96.19 115 TYR A C 1
ATOM 882 O O . TYR A 1 115 ? -15.948 -9.178 -3.441 1.00 96.19 115 TYR A O 1
ATOM 890 N N . LEU A 1 116 ? -14.061 -10.143 -4.214 1.00 96.81 116 LEU A N 1
ATOM 891 C CA . LEU A 1 116 ? -13.278 -9.960 -2.994 1.00 96.81 116 LEU A CA 1
ATOM 892 C C . LEU A 1 116 ? -12.202 -8.901 -3.222 1.00 96.81 116 LEU A C 1
ATOM 894 O O . LEU A 1 116 ? -11.273 -9.120 -3.991 1.00 96.81 116 LEU A O 1
ATOM 898 N N . VAL A 1 117 ? -12.292 -7.768 -2.535 1.00 96.00 117 VAL A N 1
ATOM 899 C CA . VAL A 1 117 ? -11.239 -6.746 -2.538 1.00 96.00 117 VAL A CA 1
ATOM 900 C C . VAL A 1 117 ? -10.212 -7.071 -1.458 1.00 96.00 117 VAL A C 1
ATOM 902 O O . VAL A 1 117 ? -10.582 -7.309 -0.307 1.00 96.00 117 VAL A O 1
ATOM 905 N N . THR A 1 118 ? -8.925 -7.059 -1.803 1.00 94.25 118 THR A N 1
ATOM 906 C CA . THR A 1 118 ? -7.845 -7.332 -0.845 1.00 94.25 118 THR A CA 1
ATOM 907 C C . THR A 1 118 ? -6.560 -6.558 -1.143 1.00 94.25 118 THR A C 1
ATOM 909 O O . THR A 1 118 ? -6.408 -5.974 -2.218 1.00 94.25 118 THR A O 1
ATOM 912 N N . ASN A 1 119 ? -5.645 -6.534 -0.173 1.00 90.75 119 ASN A N 1
ATOM 913 C CA . ASN A 1 119 ? -4.329 -5.903 -0.276 1.00 90.75 119 ASN A CA 1
ATOM 914 C C . ASN A 1 119 ? -3.297 -6.864 -0.912 1.00 90.75 119 ASN A C 1
ATOM 916 O O . ASN A 1 119 ? -3.509 -8.076 -0.892 1.00 90.75 119 ASN A O 1
ATOM 920 N N . PRO A 1 120 ? -2.168 -6.368 -1.462 1.00 85.25 120 PRO A N 1
ATOM 921 C CA . PRO A 1 120 ? -1.304 -7.179 -2.330 1.00 85.25 120 PRO A CA 1
ATOM 922 C C . PRO A 1 120 ? -0.754 -8.432 -1.637 1.00 85.25 120 PRO A C 1
ATOM 924 O O . PRO A 1 120 ? -0.855 -9.531 -2.177 1.00 85.25 120 PRO A O 1
ATOM 927 N N . ASN A 1 121 ? -0.291 -8.289 -0.392 1.00 82.94 121 ASN A N 1
ATOM 928 C CA . ASN A 1 121 ? 0.307 -9.377 0.391 1.00 82.94 121 ASN A CA 1
ATOM 929 C C . ASN A 1 121 ? -0.632 -10.560 0.663 1.00 82.94 121 ASN A C 1
ATOM 931 O O . ASN A 1 121 ? -0.179 -11.625 1.069 1.00 82.94 121 ASN A O 1
ATOM 935 N N . ALA A 1 122 ? -1.937 -10.396 0.436 1.00 89.62 122 ALA A N 1
ATOM 936 C CA . ALA A 1 122 ? -2.905 -11.466 0.610 1.00 89.62 122 ALA A CA 1
ATOM 937 C C . ALA A 1 122 ? -2.914 -12.486 -0.543 1.00 89.62 122 ALA A C 1
ATOM 939 O O . ALA A 1 122 ? -3.532 -13.541 -0.398 1.00 89.62 122 ALA A O 1
ATOM 940 N N . VAL A 1 123 ? -2.295 -12.162 -1.686 1.00 89.69 123 VAL A N 1
ATOM 941 C CA . VAL A 1 123 ? -2.315 -12.977 -2.918 1.00 89.69 123 VAL A CA 1
ATOM 942 C C . VAL A 1 123 ? -0.966 -13.071 -3.628 1.00 89.69 123 VAL A C 1
ATOM 944 O O . VAL A 1 123 ? -0.855 -13.814 -4.608 1.00 89.69 123 VAL A O 1
ATOM 947 N N . THR A 1 124 ? 0.041 -12.329 -3.157 1.00 86.38 124 THR A N 1
ATOM 948 C CA . THR A 1 124 ? 1.401 -12.341 -3.701 1.00 86.38 124 THR A CA 1
ATOM 949 C C . THR A 1 124 ? 2.406 -12.976 -2.742 1.00 86.38 124 THR A C 1
ATOM 951 O O . THR A 1 124 ? 2.280 -12.906 -1.518 1.00 86.38 124 THR A O 1
ATOM 954 N N . ALA A 1 125 ? 3.435 -13.596 -3.315 1.00 83.94 125 ALA A N 1
ATOM 955 C CA . ALA A 1 125 ? 4.620 -14.066 -2.606 1.00 83.94 125 ALA A CA 1
ATOM 956 C C . ALA A 1 125 ? 5.844 -13.883 -3.504 1.00 83.94 125 ALA A C 1
ATOM 958 O O . ALA A 1 125 ? 6.184 -14.777 -4.282 1.00 83.94 125 ALA A O 1
ATOM 959 N N . SER A 1 126 ? 6.476 -12.710 -3.426 1.00 78.69 126 SER A N 1
ATOM 960 C CA . SER A 1 126 ? 7.533 -12.316 -4.366 1.00 78.69 126 SER A CA 1
ATOM 961 C C . SER A 1 126 ? 7.027 -12.425 -5.815 1.00 78.69 126 SER A C 1
ATOM 963 O O . SER A 1 126 ? 6.020 -11.805 -6.148 1.00 78.69 126 SER A O 1
ATOM 965 N N . ASP A 1 127 ? 7.646 -13.266 -6.647 1.00 80.25 127 ASP A N 1
ATOM 966 C CA . ASP A 1 127 ? 7.318 -13.428 -8.071 1.00 80.25 127 ASP A CA 1
ATOM 967 C C . ASP A 1 127 ? 6.016 -14.209 -8.340 1.00 80.25 127 ASP A C 1
ATOM 969 O O . ASP A 1 127 ? 5.673 -14.499 -9.489 1.00 80.25 127 ASP A O 1
ATOM 973 N N . ILE A 1 128 ? 5.302 -14.614 -7.289 1.00 86.50 128 ILE A N 1
ATOM 974 C CA . ILE A 1 128 ? 4.159 -15.520 -7.376 1.00 86.50 128 ILE A CA 1
ATOM 975 C C . ILE A 1 128 ? 2.854 -14.771 -7.102 1.00 86.50 128 ILE A C 1
ATOM 977 O O . ILE A 1 128 ? 2.742 -14.054 -6.111 1.00 86.50 128 ILE A O 1
ATOM 981 N N . TYR A 1 129 ? 1.838 -15.023 -7.933 1.00 89.81 129 TYR A N 1
ATOM 982 C CA . TYR A 1 129 ? 0.458 -14.569 -7.746 1.00 89.81 129 TYR A CA 1
ATOM 983 C C . TYR A 1 129 ? -0.521 -15.729 -7.970 1.00 89.81 129 TYR A C 1
ATOM 985 O O . TYR A 1 129 ? -0.470 -16.385 -9.011 1.00 89.81 129 TYR A O 1
ATOM 993 N N . PHE A 1 130 ? -1.426 -15.971 -7.015 1.00 92.38 130 PHE A N 1
ATOM 994 C CA . PHE A 1 130 ? -2.395 -17.081 -7.076 1.00 92.38 130 PHE A CA 1
ATOM 995 C C . PHE A 1 130 ? -3.817 -16.701 -6.615 1.00 92.38 130 PHE A C 1
ATOM 997 O O . PHE A 1 130 ? -4.561 -17.552 -6.124 1.00 92.38 130 PHE A O 1
ATOM 1004 N N . GLY A 1 131 ? -4.220 -15.436 -6.766 1.00 93.19 131 GLY A N 1
ATOM 1005 C CA . GLY A 1 131 ? -5.604 -15.015 -6.505 1.00 93.19 131 GLY A CA 1
ATOM 1006 C C . GLY A 1 131 ? -6.614 -15.617 -7.499 1.00 93.19 131 GLY A C 1
ATOM 1007 O O . GLY A 1 131 ? -6.281 -15.832 -8.664 1.00 93.19 131 GLY A O 1
ATOM 1008 N N . GLN A 1 132 ? -7.849 -15.885 -7.055 1.00 95.50 132 GLN A N 1
ATOM 1009 C CA . GLN A 1 132 ? -8.965 -16.234 -7.952 1.00 95.50 132 GLN A CA 1
ATOM 1010 C C . GLN A 1 132 ? -9.359 -15.064 -8.872 1.00 95.50 132 GLN A C 1
ATOM 1012 O O . GLN A 1 132 ? -9.099 -13.902 -8.570 1.00 95.50 132 GLN A O 1
ATOM 1017 N N . ASP A 1 133 ? -10.057 -15.366 -9.973 1.00 93.50 133 ASP A N 1
ATOM 1018 C CA . ASP A 1 133 ? -10.466 -14.379 -10.988 1.00 93.50 133 ASP A CA 1
ATOM 1019 C C . ASP A 1 133 ? -11.343 -13.235 -10.446 1.00 93.50 133 ASP A C 1
ATOM 1021 O O . ASP A 1 133 ? -11.352 -12.144 -11.020 1.00 93.50 133 ASP A O 1
ATOM 1025 N N . ASN A 1 134 ? -12.094 -13.469 -9.364 1.00 95.38 134 ASN A N 1
ATOM 1026 C CA . ASN A 1 134 ? -12.938 -12.464 -8.717 1.00 95.38 134 ASN A CA 1
ATOM 1027 C C . ASN A 1 134 ? -12.252 -11.743 -7.540 1.00 95.38 134 ASN A C 1
ATOM 1029 O O . ASN A 1 134 ? -12.897 -10.955 -6.841 1.00 95.38 134 ASN A O 1
ATOM 1033 N N . VAL A 1 135 ? -10.954 -11.976 -7.323 1.00 95.50 135 VAL A N 1
ATOM 1034 C CA . VAL A 1 135 ? -10.155 -11.231 -6.349 1.00 95.50 135 VAL A CA 1
ATOM 1035 C C . VAL A 1 135 ? -9.625 -9.953 -6.995 1.00 95.50 135 VAL A C 1
ATOM 1037 O O . VAL A 1 135 ? -8.830 -9.977 -7.932 1.00 95.50 135 VAL A O 1
ATOM 1040 N N . LEU A 1 136 ? -10.057 -8.812 -6.466 1.00 93.06 136 LEU A N 1
ATOM 1041 C CA . LEU A 1 136 ? -9.622 -7.487 -6.880 1.00 93.06 136 LEU A CA 1
ATOM 1042 C C . LEU A 1 136 ? -8.532 -7.002 -5.926 1.00 93.06 136 LEU A C 1
ATOM 1044 O O . LEU A 1 136 ? -8.789 -6.647 -4.775 1.00 93.06 136 LEU A O 1
ATOM 1048 N N . TYR A 1 137 ? -7.302 -6.977 -6.418 1.00 88.62 137 TYR A N 1
ATOM 1049 C CA . TYR A 1 137 ? -6.183 -6.402 -5.688 1.00 88.62 137 TYR A CA 1
ATOM 1050 C C . TYR A 1 137 ? -6.231 -4.867 -5.765 1.00 88.62 137 TYR A C 1
ATOM 1052 O O . TYR A 1 137 ? -6.254 -4.287 -6.853 1.00 88.62 137 TYR A O 1
ATOM 1060 N N . LEU A 1 138 ? -6.225 -4.217 -4.598 1.00 90.44 138 LEU A N 1
ATOM 1061 C CA . LEU A 1 138 ? -6.031 -2.779 -4.453 1.00 90.44 138 LEU A CA 1
ATOM 1062 C C . LEU A 1 138 ? -4.921 -2.484 -3.447 1.00 90.44 138 LEU A C 1
ATOM 1064 O O . LEU A 1 138 ? -4.750 -3.154 -2.433 1.00 90.44 138 LEU A O 1
ATOM 1068 N N . GLU A 1 139 ? -4.172 -1.436 -3.745 1.00 91.06 139 GLU A N 1
ATOM 1069 C CA . GLU A 1 139 ? -3.210 -0.834 -2.834 1.00 91.06 139 GLU A CA 1
ATOM 1070 C C . GLU A 1 139 ? -3.935 -0.321 -1.563 1.00 91.06 139 GLU A C 1
ATOM 1072 O O . GLU A 1 139 ? -5.103 0.070 -1.620 1.00 91.06 139 GLU A O 1
ATOM 1077 N N . GLY A 1 140 ? -3.278 -0.370 -0.400 1.00 91.00 140 GLY A N 1
ATOM 1078 C CA . GLY A 1 140 ? -3.896 -0.145 0.908 1.00 91.00 140 GLY A CA 1
ATOM 1079 C C . GLY A 1 140 ? -4.538 1.233 1.091 1.00 91.00 140 GLY A C 1
ATOM 1080 O O . GLY A 1 140 ? -5.635 1.299 1.645 1.00 91.00 140 GLY A O 1
ATOM 1081 N N . ASN A 1 141 ? -3.951 2.317 0.570 1.00 93.75 141 ASN A N 1
ATOM 1082 C CA . ASN A 1 141 ? -4.607 3.627 0.625 1.00 93.75 141 ASN A CA 1
ATOM 1083 C C . ASN A 1 141 ? -5.891 3.629 -0.217 1.00 93.75 141 ASN A C 1
ATOM 1085 O O . ASN A 1 141 ? -6.925 4.090 0.253 1.00 93.75 141 ASN A O 1
ATOM 1089 N N . LEU A 1 142 ? -5.890 3.022 -1.407 1.00 94.62 142 LEU A N 1
ATOM 1090 C CA . LEU A 1 142 ? -7.112 2.902 -2.213 1.00 94.62 142 LEU A CA 1
ATOM 1091 C C . LEU A 1 142 ? -8.186 2.034 -1.532 1.00 94.62 142 LEU A C 1
ATOM 1093 O O . LEU A 1 142 ? -9.375 2.325 -1.664 1.00 94.62 142 LEU A O 1
ATOM 1097 N N . ILE A 1 143 ? -7.798 1.014 -0.758 1.00 94.94 143 ILE A N 1
ATOM 1098 C CA . ILE A 1 143 ? -8.739 0.269 0.097 1.00 94.94 143 ILE A CA 1
ATOM 1099 C C . ILE A 1 143 ? -9.341 1.191 1.162 1.00 94.94 143 ILE A C 1
ATOM 1101 O O . ILE A 1 143 ? -10.561 1.197 1.335 1.00 94.94 143 ILE A O 1
ATOM 1105 N N . CYS A 1 144 ? -8.522 1.998 1.842 1.00 94.44 144 CYS A N 1
ATOM 1106 C CA . CYS A 1 144 ? -9.013 2.987 2.802 1.00 94.44 144 CYS A CA 1
ATOM 1107 C C . CYS A 1 144 ? -9.991 3.962 2.137 1.00 94.44 144 CYS A C 1
ATOM 1109 O O . CYS A 1 144 ? -11.106 4.124 2.620 1.00 94.44 144 CYS A O 1
ATOM 1111 N N . GLN A 1 145 ? -9.633 4.536 0.987 1.00 94.62 145 GLN A N 1
ATOM 1112 C CA . GLN A 1 145 ? -10.491 5.451 0.231 1.00 94.62 145 GLN A CA 1
ATOM 1113 C C . GLN A 1 145 ? -11.818 4.786 -0.187 1.00 94.62 145 GLN A C 1
ATOM 1115 O O . GLN A 1 145 ? -12.879 5.412 -0.127 1.00 94.62 145 GLN A O 1
ATOM 1120 N N . LEU A 1 146 ? -11.802 3.500 -0.561 1.00 94.00 146 LEU A N 1
ATOM 1121 C CA . LEU A 1 146 ? -13.011 2.730 -0.874 1.00 94.00 146 LEU A CA 1
ATOM 1122 C C . LEU A 1 146 ? -13.914 2.554 0.359 1.00 94.00 146 LEU A C 1
ATOM 1124 O O . LEU A 1 146 ? -15.139 2.712 0.260 1.00 94.00 146 LEU A O 1
ATOM 1128 N N . LEU A 1 147 ? -13.327 2.199 1.506 1.00 93.62 147 LEU A N 1
ATOM 1129 C CA . LEU A 1 147 ? -14.042 1.966 2.766 1.00 93.62 147 LEU A CA 1
ATOM 1130 C C . LEU A 1 147 ? -14.574 3.263 3.385 1.00 93.62 147 LEU A C 1
ATOM 1132 O O . LEU A 1 147 ? -15.671 3.267 3.939 1.00 93.62 147 LEU A O 1
ATOM 1136 N N . LEU A 1 148 ? -13.845 4.366 3.220 1.00 93.81 148 LEU A N 1
ATOM 1137 C CA . LEU A 1 148 ? -14.274 5.713 3.596 1.00 93.81 148 LEU A CA 1
ATOM 1138 C C . LEU A 1 148 ? -15.350 6.274 2.658 1.00 93.81 148 LEU A C 1
ATOM 1140 O O . LEU A 1 148 ? -15.965 7.282 2.983 1.00 93.81 148 LEU A O 1
ATOM 1144 N N . GLY A 1 149 ? -15.618 5.611 1.526 1.00 92.81 149 GLY A N 1
ATOM 1145 C CA . GLY A 1 149 ? -16.638 6.018 0.557 1.00 92.81 149 GLY A CA 1
ATOM 1146 C C . GLY A 1 149 ? -16.195 7.136 -0.389 1.00 92.81 149 GLY A C 1
ATOM 1147 O O . GLY A 1 149 ? -17.037 7.728 -1.060 1.00 92.81 149 GLY A O 1
ATOM 1148 N N . ASN A 1 150 ? -14.892 7.401 -0.462 1.00 91.75 150 ASN A N 1
ATOM 1149 C CA . ASN A 1 150 ? -14.300 8.468 -1.267 1.00 91.75 150 ASN A CA 1
ATOM 1150 C C . ASN A 1 150 ? -14.137 8.051 -2.735 1.00 91.75 150 ASN A C 1
ATOM 1152 O O . ASN A 1 150 ? -14.184 8.894 -3.628 1.00 91.75 150 ASN A O 1
ATOM 1156 N N . ILE A 1 151 ? -13.986 6.747 -2.997 1.00 91.38 151 ILE A N 1
ATOM 1157 C CA . ILE A 1 151 ? -13.861 6.203 -4.354 1.00 91.38 151 ILE A CA 1
ATOM 1158 C C . ILE A 1 151 ? -14.785 5.005 -4.591 1.00 91.38 151 ILE A C 1
ATOM 1160 O O . ILE A 1 151 ? -15.165 4.274 -3.674 1.00 91.38 151 ILE A O 1
ATOM 1164 N N . GLY A 1 152 ? -15.114 4.788 -5.864 1.00 89.31 152 GLY A N 1
ATOM 1165 C CA . GLY A 1 152 ? -15.674 3.539 -6.375 1.00 89.31 152 GLY A CA 1
ATOM 1166 C C . GLY A 1 152 ? -14.631 2.781 -7.194 1.00 89.31 152 GLY A C 1
ATOM 1167 O O . GLY A 1 152 ? -13.713 3.383 -7.748 1.00 89.31 152 GLY A O 1
ATOM 1168 N N . VAL A 1 153 ? -14.777 1.461 -7.287 1.00 87.44 153 VAL A N 1
ATOM 1169 C CA . VAL A 1 153 ? -13.847 0.590 -8.021 1.00 87.44 153 VAL A CA 1
ATOM 1170 C C . VAL A 1 153 ? -14.599 -0.091 -9.153 1.00 87.44 153 VAL A C 1
ATOM 1172 O O . VAL A 1 153 ? -15.700 -0.602 -8.954 1.00 87.44 153 VAL A O 1
ATOM 1175 N N . ILE A 1 154 ? -13.993 -0.097 -10.338 1.00 88.31 154 ILE A N 1
ATOM 1176 C CA . ILE A 1 154 ? -14.512 -0.784 -11.520 1.00 88.31 154 ILE A CA 1
ATOM 1177 C C . ILE A 1 154 ? -13.622 -2.011 -11.766 1.00 88.31 154 ILE A C 1
ATOM 1179 O O . ILE A 1 154 ? -12.413 -1.835 -11.946 1.00 88.31 154 ILE A O 1
ATOM 1183 N N . PRO A 1 155 ? -14.172 -3.241 -11.759 1.00 87.69 155 PRO A N 1
ATOM 1184 C CA . PRO A 1 155 ? -13.402 -4.455 -12.007 1.00 87.69 155 PRO A CA 1
ATOM 1185 C C . PRO A 1 155 ? -13.052 -4.559 -13.497 1.00 87.69 155 PRO A C 1
ATOM 1187 O O . PRO A 1 155 ? -13.816 -5.093 -14.298 1.00 87.69 155 PRO A O 1
ATOM 1190 N N . GLU A 1 156 ? -11.894 -4.027 -13.880 1.00 83.00 156 GLU A N 1
ATOM 1191 C CA . GLU A 1 156 ? -11.406 -4.048 -15.260 1.00 83.00 156 GLU A CA 1
ATOM 1192 C C . GLU A 1 156 ? -10.018 -4.693 -15.348 1.00 83.00 156 GLU A C 1
ATOM 1194 O O . GLU A 1 156 ? -9.103 -4.359 -14.592 1.00 83.00 156 GLU A O 1
ATOM 1199 N N . LYS A 1 157 ? -9.834 -5.592 -16.325 1.00 78.81 157 LYS A N 1
ATOM 1200 C CA . LYS A 1 157 ? -8.509 -6.121 -16.668 1.00 78.81 157 LYS A CA 1
ATOM 1201 C C . LYS A 1 157 ? -7.725 -5.050 -17.422 1.00 78.81 157 LYS A C 1
ATOM 1203 O O . LYS A 1 157 ? -7.922 -4.851 -18.621 1.00 78.81 157 LYS A O 1
ATOM 1208 N N . ARG A 1 158 ? -6.818 -4.370 -16.723 1.00 78.38 158 ARG A N 1
ATOM 1209 C CA . ARG A 1 158 ? -5.945 -3.363 -17.333 1.00 78.38 158 ARG A CA 1
ATOM 1210 C C . ARG A 1 158 ? -4.875 -4.037 -18.188 1.00 78.38 158 ARG A C 1
ATOM 1212 O O . ARG A 1 158 ? -4.194 -4.951 -17.737 1.00 78.38 158 ARG A O 1
ATOM 1219 N N . LYS A 1 159 ? -4.719 -3.555 -19.422 1.00 80.56 159 LYS A N 1
ATOM 1220 C CA . LYS A 1 159 ? -3.664 -4.001 -20.349 1.00 80.56 159 LYS A CA 1
ATOM 1221 C C . LYS A 1 159 ? -2.548 -2.980 -20.541 1.00 80.56 159 LYS A C 1
ATOM 1223 O O . LYS A 1 159 ? -1.539 -3.336 -21.128 1.00 80.56 159 LYS A O 1
ATOM 1228 N N . ASN A 1 160 ? -2.736 -1.753 -20.053 1.00 90.88 160 ASN A N 1
ATOM 1229 C CA . ASN A 1 160 ? -1.767 -0.665 -20.132 1.00 90.88 160 ASN A CA 1
ATOM 1230 C C . ASN A 1 160 ? -1.296 -0.322 -18.719 1.00 90.88 160 ASN A C 1
ATOM 1232 O O . ASN A 1 160 ? -2.083 0.189 -17.913 1.00 90.88 160 ASN A O 1
ATOM 1236 N N . ILE A 1 161 ? -0.033 -0.609 -18.430 1.00 94.12 161 ILE A N 1
ATOM 1237 C CA . ILE A 1 161 ? 0.619 -0.287 -17.160 1.00 94.12 161 ILE A CA 1
ATOM 1238 C C . ILE A 1 161 ? 1.878 0.534 -17.440 1.00 94.12 161 ILE A C 1
ATOM 1240 O O . ILE A 1 161 ? 2.493 0.370 -18.485 1.00 94.12 161 ILE A O 1
ATOM 1244 N N . ALA A 1 162 ? 2.281 1.400 -16.525 1.00 97.12 162 ALA A N 1
ATOM 1245 C CA . ALA A 1 162 ? 3.596 2.022 -16.551 1.00 97.12 162 ALA A CA 1
ATOM 1246 C C . ALA A 1 162 ? 4.549 1.261 -15.628 1.00 97.12 162 ALA A C 1
ATOM 1248 O O . ALA A 1 162 ? 4.111 0.579 -14.698 1.00 97.12 162 ALA A O 1
ATOM 1249 N N . ALA A 1 163 ? 5.848 1.410 -15.861 1.00 97.44 163 ALA A N 1
ATOM 1250 C CA . ALA A 1 163 ? 6.875 0.942 -14.941 1.00 97.44 163 ALA A CA 1
ATOM 1251 C C . ALA A 1 163 ? 7.804 2.098 -14.577 1.00 97.44 163 ALA A C 1
ATOM 1253 O O . ALA A 1 163 ? 8.280 2.811 -15.461 1.00 97.44 163 ALA A O 1
ATOM 1254 N N . ILE A 1 164 ? 8.073 2.265 -13.286 1.00 97.75 164 ILE A N 1
ATOM 1255 C CA . ILE A 1 164 ? 9.082 3.193 -12.782 1.00 97.75 164 ILE A CA 1
ATOM 1256 C C . ILE A 1 164 ? 10.189 2.369 -12.152 1.00 97.75 164 ILE A C 1
ATOM 1258 O O . ILE A 1 164 ? 9.951 1.610 -11.218 1.00 97.75 164 ILE A O 1
ATOM 1262 N N . ILE A 1 165 ? 11.397 2.540 -12.669 1.00 96.88 165 ILE A N 1
ATOM 1263 C CA . ILE A 1 165 ? 12.592 1.844 -12.221 1.00 96.88 165 ILE A CA 1
ATOM 1264 C C . ILE A 1 165 ? 13.482 2.879 -11.544 1.00 96.88 165 ILE A C 1
ATOM 1266 O O . ILE A 1 165 ? 13.855 3.884 -12.155 1.00 96.88 165 ILE A O 1
ATOM 1270 N N . GLU A 1 166 ? 13.834 2.648 -10.286 1.00 95.12 166 GLU A N 1
ATOM 1271 C CA . GLU A 1 166 ? 14.866 3.446 -9.640 1.00 95.12 166 GLU A CA 1
ATOM 1272 C C . GLU A 1 166 ? 16.167 3.352 -10.441 1.00 95.12 166 GLU A C 1
ATOM 1274 O O . GLU A 1 166 ? 16.581 2.271 -10.868 1.00 95.12 166 GLU A O 1
ATOM 1279 N N . LYS A 1 167 ? 16.849 4.486 -10.612 1.00 93.88 167 LYS A N 1
ATOM 1280 C CA . LYS A 1 167 ? 18.210 4.526 -11.133 1.00 93.88 167 LYS A CA 1
ATOM 1281 C C . LYS A 1 167 ? 19.103 3.561 -10.346 1.00 93.88 167 LYS A C 1
ATOM 1283 O O . LYS A 1 167 ? 19.420 3.837 -9.186 1.00 93.88 167 LYS A O 1
ATOM 1288 N N . PRO A 1 168 ? 19.554 2.452 -10.951 1.00 88.50 168 PRO A N 1
ATOM 1289 C CA . PRO A 1 168 ? 20.272 1.447 -10.196 1.00 88.50 168 PRO A CA 1
ATOM 1290 C C . PRO A 1 168 ? 21.695 1.922 -9.889 1.00 88.50 168 PRO A C 1
ATOM 1292 O O . PRO A 1 168 ? 22.299 2.695 -10.636 1.00 88.50 168 PRO A O 1
ATOM 1295 N N . LYS A 1 169 ? 22.283 1.357 -8.832 1.00 86.75 169 LYS A N 1
ATOM 1296 C CA . LYS A 1 169 ? 23.727 1.476 -8.564 1.00 86.75 169 LYS A CA 1
ATOM 1297 C C . LYS A 1 169 ? 24.573 0.705 -9.594 1.00 86.75 169 LYS A C 1
ATOM 1299 O O . LYS A 1 169 ? 25.755 0.989 -9.749 1.00 86.75 169 LYS A O 1
ATOM 1304 N N . ASP A 1 170 ? 23.973 -0.266 -10.286 1.00 90.81 170 ASP A N 1
ATOM 1305 C CA . ASP A 1 170 ? 24.622 -1.131 -11.272 1.00 90.81 170 ASP A CA 1
ATOM 1306 C C . ASP A 1 170 ? 23.668 -1.444 -12.435 1.00 90.81 170 ASP A C 1
ATOM 1308 O O . ASP A 1 170 ? 22.545 -1.908 -12.225 1.00 90.81 170 ASP A O 1
ATOM 1312 N N . GLU A 1 171 ? 24.123 -1.227 -13.670 1.00 91.12 171 GLU A N 1
ATOM 1313 C CA . GLU A 1 171 ? 23.321 -1.429 -14.884 1.00 91.12 171 GLU A CA 1
ATOM 1314 C C . GLU A 1 171 ? 22.797 -2.861 -15.052 1.00 91.12 171 GLU A C 1
ATOM 1316 O O . GLU A 1 171 ? 21.768 -3.069 -15.695 1.00 91.12 171 GLU A O 1
ATOM 1321 N N . ARG A 1 172 ? 23.445 -3.866 -14.448 1.00 93.00 172 ARG A N 1
ATOM 1322 C CA . ARG A 1 172 ? 22.971 -5.258 -14.479 1.00 93.00 172 ARG A CA 1
ATOM 1323 C C . ARG A 1 172 ? 21.573 -5.398 -13.877 1.00 93.00 172 ARG A C 1
ATOM 1325 O O . ARG A 1 172 ? 20.774 -6.169 -14.402 1.00 93.00 172 ARG A O 1
ATOM 1332 N N . PHE A 1 173 ? 21.256 -4.638 -12.825 1.00 90.81 173 PHE A N 1
ATOM 1333 C CA . PHE A 1 173 ? 19.920 -4.660 -12.224 1.00 90.81 173 PHE A CA 1
ATOM 1334 C C . PHE A 1 173 ? 18.871 -4.066 -13.164 1.00 90.81 173 PHE A C 1
ATOM 1336 O O . PHE A 1 173 ? 17.827 -4.681 -13.366 1.00 90.81 173 PHE A O 1
ATOM 1343 N N . LEU A 1 174 ? 19.176 -2.940 -13.817 1.00 93.56 174 LEU A N 1
ATOM 1344 C CA . LEU A 1 174 ? 18.280 -2.357 -14.821 1.00 93.56 174 LEU A CA 1
ATOM 1345 C C . LEU A 1 174 ? 18.051 -3.315 -15.991 1.00 93.56 174 LEU A C 1
ATOM 1347 O O . LEU A 1 174 ? 16.910 -3.505 -16.401 1.00 93.56 174 LEU A O 1
ATOM 1351 N N . ASN A 1 175 ? 19.101 -3.971 -16.486 1.00 94.94 175 ASN A N 1
ATOM 1352 C CA . ASN A 1 175 ? 18.971 -4.956 -17.560 1.00 94.94 175 ASN A CA 1
ATOM 1353 C C . ASN A 1 175 ? 18.079 -6.137 -17.154 1.00 94.94 175 ASN A C 1
ATOM 1355 O O . ASN A 1 175 ? 17.254 -6.576 -17.953 1.00 94.94 175 ASN A O 1
ATOM 1359 N N . ASN A 1 176 ? 18.191 -6.626 -15.915 1.00 93.62 176 ASN A N 1
ATOM 1360 C CA . ASN A 1 176 ? 17.325 -7.692 -15.407 1.00 93.62 176 ASN A CA 1
ATOM 1361 C C . ASN A 1 176 ? 15.856 -7.256 -15.354 1.00 93.62 176 ASN A C 1
ATOM 1363 O O . ASN A 1 176 ? 14.992 -7.987 -15.837 1.00 93.62 176 ASN A O 1
ATOM 1367 N N . VAL A 1 177 ? 15.577 -6.052 -14.841 1.00 94.00 177 VAL A N 1
ATOM 1368 C CA . VAL A 1 177 ? 14.211 -5.507 -14.790 1.00 94.00 177 VAL A CA 1
ATOM 1369 C C . VAL A 1 177 ? 13.659 -5.302 -16.202 1.00 94.00 177 VAL A C 1
ATOM 1371 O O . VAL A 1 177 ? 12.566 -5.772 -16.503 1.00 94.00 177 VAL A O 1
ATOM 1374 N N . ILE A 1 178 ? 14.419 -4.686 -17.113 1.00 95.62 178 ILE A N 1
ATOM 1375 C CA . ILE A 1 178 ? 14.002 -4.495 -18.513 1.00 95.62 178 ILE A CA 1
ATOM 1376 C C . ILE A 1 178 ? 13.714 -5.839 -19.191 1.00 95.62 178 ILE A C 1
ATOM 1378 O O . ILE A 1 178 ? 12.719 -5.963 -19.907 1.00 95.62 178 ILE A O 1
ATOM 1382 N N . ASN A 1 179 ? 14.547 -6.856 -18.960 1.00 95.94 179 ASN A N 1
ATOM 1383 C CA . ASN A 1 179 ? 14.320 -8.193 -19.500 1.00 95.94 179 ASN A CA 1
ATOM 1384 C C . ASN A 1 179 ? 13.031 -8.817 -18.952 1.00 95.94 179 ASN A C 1
ATOM 1386 O O . ASN A 1 179 ? 12.266 -9.380 -19.735 1.00 95.94 179 ASN A O 1
ATOM 1390 N N . ALA A 1 180 ? 12.746 -8.670 -17.655 1.00 94.06 180 ALA A N 1
ATOM 1391 C CA . ALA A 1 180 ? 11.493 -9.129 -17.059 1.00 94.06 180 ALA A CA 1
ATOM 1392 C C . ALA A 1 180 ? 10.274 -8.406 -17.662 1.00 94.06 180 ALA A C 1
ATOM 1394 O O . ALA A 1 180 ? 9.316 -9.056 -18.084 1.00 94.06 180 ALA A O 1
ATOM 1395 N N . LEU A 1 181 ? 10.339 -7.076 -17.808 1.00 95.44 181 LEU A N 1
ATOM 1396 C CA . LEU A 1 181 ? 9.289 -6.276 -18.452 1.00 95.44 181 LEU A CA 1
ATOM 1397 C C . LEU A 1 181 ? 9.060 -6.696 -19.910 1.00 95.44 181 LEU A C 1
ATOM 1399 O O . LEU A 1 181 ? 7.919 -6.847 -20.345 1.00 95.44 181 LEU A O 1
ATOM 1403 N N . ASN A 1 182 ? 10.130 -6.928 -20.672 1.00 96.44 182 ASN A N 1
ATOM 1404 C CA . ASN A 1 182 ? 10.034 -7.409 -22.050 1.00 96.44 182 ASN A CA 1
ATOM 1405 C C . ASN A 1 182 ? 9.462 -8.829 -22.128 1.00 96.44 182 ASN A C 1
ATOM 1407 O O . ASN A 1 182 ? 8.658 -9.106 -23.017 1.00 96.44 182 ASN A O 1
ATOM 1411 N N . GLY A 1 183 ? 9.817 -9.702 -21.184 1.00 95.06 183 GLY A N 1
ATOM 1412 C CA . GLY A 1 183 ? 9.212 -11.024 -21.043 1.00 95.06 183 GLY A CA 1
ATOM 1413 C C . GLY A 1 183 ? 7.704 -10.934 -20.810 1.00 95.06 183 GLY A C 1
ATOM 1414 O O . GLY A 1 183 ? 6.936 -11.587 -21.515 1.00 95.06 183 GLY A O 1
ATOM 1415 N N . LEU A 1 184 ? 7.265 -10.061 -19.899 1.00 91.94 184 LEU A N 1
ATOM 1416 C CA . LEU A 1 184 ? 5.846 -9.850 -19.610 1.00 91.94 184 LEU A CA 1
ATOM 1417 C C . LEU A 1 184 ? 5.087 -9.243 -20.801 1.00 91.94 184 LEU A C 1
ATOM 1419 O O . LEU A 1 184 ? 3.968 -9.669 -21.087 1.00 91.94 184 LEU A O 1
ATOM 1423 N N . ARG A 1 185 ? 5.699 -8.314 -21.548 1.00 94.75 185 ARG A N 1
ATOM 1424 C CA . ARG A 1 185 ? 5.139 -7.809 -22.815 1.00 94.75 185 ARG A CA 1
ATOM 1425 C C . ARG A 1 185 ? 4.957 -8.935 -23.836 1.00 94.75 185 ARG A C 1
ATOM 1427 O O . ARG A 1 185 ? 3.880 -9.069 -24.412 1.00 94.75 185 ARG A O 1
ATOM 1434 N N . ALA A 1 186 ? 5.996 -9.744 -24.054 1.00 95.56 186 ALA A N 1
ATOM 1435 C CA . ALA A 1 186 ? 6.020 -10.768 -25.097 1.00 95.56 186 ALA A CA 1
ATOM 1436 C C . ALA A 1 186 ? 5.111 -11.969 -24.792 1.00 95.56 186 ALA A C 1
ATOM 1438 O O . ALA A 1 186 ? 4.428 -12.462 -25.685 1.00 95.56 186 ALA A O 1
ATOM 1439 N N . VAL A 1 187 ? 5.106 -12.438 -23.542 1.00 94.12 187 VAL A N 1
ATOM 1440 C CA . VAL A 1 187 ? 4.359 -13.634 -23.120 1.00 94.12 187 VAL A CA 1
ATOM 1441 C C . VAL A 1 187 ? 2.975 -13.270 -22.588 1.00 94.12 187 VAL A C 1
ATOM 1443 O O . VAL A 1 187 ? 1.992 -13.921 -22.928 1.00 94.12 187 VAL A O 1
ATOM 1446 N N . GLY A 1 188 ? 2.888 -12.227 -21.760 1.00 89.38 188 GLY A N 1
ATOM 1447 C CA . GLY A 1 188 ? 1.646 -11.809 -21.107 1.00 89.38 188 GLY A CA 1
ATOM 1448 C C . GLY A 1 188 ? 0.753 -10.912 -21.965 1.00 89.38 188 GLY A C 1
ATOM 1449 O O . GLY A 1 188 ? -0.408 -10.708 -21.617 1.00 89.38 188 GLY A O 1
ATOM 1450 N N . GLY A 1 189 ? 1.266 -10.360 -23.073 1.00 91.25 189 GLY A N 1
ATOM 1451 C CA . GLY A 1 189 ? 0.506 -9.458 -23.946 1.00 91.25 189 GLY A CA 1
ATOM 1452 C C . GLY A 1 189 ? 0.091 -8.150 -23.262 1.00 91.25 189 GLY A C 1
ATOM 1453 O O . GLY A 1 189 ? -0.913 -7.544 -23.644 1.00 91.25 189 GLY A O 1
ATOM 1454 N N . ILE A 1 190 ? 0.831 -7.740 -22.227 1.00 91.50 190 ILE A N 1
ATOM 1455 C CA . ILE A 1 190 ? 0.595 -6.506 -21.476 1.00 91.50 190 ILE A CA 1
ATOM 1456 C C . ILE A 1 190 ? 1.398 -5.385 -22.131 1.00 91.50 190 ILE A C 1
ATOM 1458 O O . ILE A 1 190 ? 2.601 -5.515 -22.352 1.00 91.50 190 ILE A O 1
ATOM 1462 N N . ASN A 1 191 ? 0.743 -4.267 -22.424 1.00 94.69 191 ASN A N 1
ATOM 1463 C CA . ASN A 1 191 ? 1.427 -3.053 -22.829 1.00 94.69 191 ASN A CA 1
ATOM 1464 C C . ASN A 1 191 ? 1.998 -2.363 -21.584 1.00 94.69 191 ASN A C 1
ATOM 1466 O O . ASN A 1 191 ? 1.259 -1.934 -20.697 1.00 94.69 191 ASN A O 1
ATOM 1470 N N . ILE A 1 192 ? 3.322 -2.275 -21.526 1.00 96.19 192 ILE A N 1
ATOM 1471 C CA . ILE A 1 192 ? 4.037 -1.590 -20.450 1.00 96.19 192 ILE A CA 1
ATOM 1472 C C . ILE A 1 192 ? 4.589 -0.303 -21.049 1.00 96.19 192 ILE A C 1
ATOM 1474 O O . ILE A 1 192 ? 5.558 -0.376 -21.794 1.00 96.19 192 ILE A O 1
ATOM 1478 N N . ASP A 1 193 ? 3.961 0.840 -20.817 1.00 95.81 193 ASP A N 1
ATOM 1479 C CA . ASP A 1 193 ? 4.374 2.128 -21.375 1.00 95.81 193 ASP A CA 1
ATOM 1480 C C . ASP A 1 193 ? 3.741 3.286 -20.574 1.00 95.81 193 ASP A C 1
ATOM 1482 O O . ASP A 1 193 ? 2.524 3.268 -20.365 1.00 95.81 193 ASP A O 1
ATOM 1486 N N . PRO A 1 194 ? 4.520 4.288 -20.123 1.00 97.19 194 PRO A N 1
ATOM 1487 C CA . PRO A 1 194 ? 5.968 4.415 -20.281 1.00 97.19 194 PRO A CA 1
ATOM 1488 C C . PRO A 1 194 ? 6.757 3.501 -19.331 1.00 97.19 194 PRO A C 1
ATOM 1490 O O . PRO A 1 194 ? 6.268 3.071 -18.285 1.00 97.19 194 PRO A O 1
ATOM 1493 N N . VAL A 1 195 ? 8.014 3.236 -19.693 1.00 97.94 195 VAL A N 1
ATOM 1494 C CA . VAL A 1 195 ? 9.038 2.729 -18.766 1.00 97.94 195 VAL A CA 1
ATOM 1495 C C . VAL A 1 195 ? 9.967 3.885 -18.435 1.00 97.94 195 VAL A C 1
ATOM 1497 O O . VAL A 1 195 ? 10.694 4.364 -19.304 1.00 97.94 195 VAL A O 1
ATOM 1500 N N . VAL A 1 196 ? 9.918 4.349 -17.192 1.00 97.94 196 VAL A N 1
ATOM 1501 C CA . VAL A 1 196 ? 10.652 5.524 -16.724 1.00 97.94 196 VAL A CA 1
ATOM 1502 C C . VAL A 1 196 ? 11.751 5.073 -15.776 1.00 97.94 196 VAL A C 1
ATOM 1504 O O . VAL A 1 196 ? 11.480 4.389 -14.795 1.00 97.94 196 VAL A O 1
ATOM 1507 N N . VAL A 1 197 ? 12.992 5.470 -16.049 1.00 97.50 197 VAL A N 1
ATOM 1508 C CA . VAL A 1 197 ? 14.089 5.348 -15.082 1.00 97.50 197 VAL A CA 1
ATOM 1509 C C . VAL A 1 197 ? 14.214 6.682 -14.355 1.00 97.50 197 VAL A C 1
ATOM 1511 O O . VAL A 1 197 ? 14.257 7.725 -15.011 1.00 97.50 197 VAL A O 1
ATOM 1514 N N . THR A 1 198 ? 14.243 6.677 -13.022 1.00 97.12 198 THR A N 1
ATOM 1515 C CA . THR A 1 198 ? 14.361 7.919 -12.239 1.00 97.12 198 THR A CA 1
ATOM 1516 C C . THR A 1 198 ? 15.683 8.649 -12.537 1.00 97.12 198 THR A C 1
ATOM 1518 O O . THR A 1 198 ? 16.683 8.043 -12.930 1.00 97.12 198 THR A O 1
ATOM 1521 N N . GLY A 1 199 ? 15.718 9.976 -12.364 1.00 94.19 199 GLY A N 1
ATOM 1522 C CA . GLY A 1 199 ? 16.929 10.777 -12.612 1.00 94.19 199 GLY A CA 1
ATOM 1523 C C . GLY A 1 199 ? 18.040 10.537 -11.578 1.00 94.19 199 GLY A C 1
ATOM 1524 O O . GLY A 1 199 ? 19.238 10.576 -11.905 1.00 94.19 199 GLY A O 1
ATOM 1525 N N . GLY A 1 200 ? 17.634 10.223 -10.346 1.00 93.69 200 GLY A N 1
ATOM 1526 C CA . GLY A 1 200 ? 18.476 9.890 -9.200 1.00 93.69 200 GLY A CA 1
ATOM 1527 C C . GLY A 1 200 ? 17.919 8.736 -8.352 1.00 93.69 200 GLY A C 1
ATOM 1528 O O . GLY A 1 200 ? 16.882 8.166 -8.702 1.00 93.69 200 GLY A O 1
ATOM 1529 N N . PRO A 1 201 ? 18.621 8.366 -7.266 1.00 92.38 201 PRO A N 1
ATOM 1530 C CA . PRO A 1 201 ? 18.207 7.284 -6.377 1.00 92.38 201 PRO A CA 1
ATOM 1531 C C . PRO A 1 201 ? 16.944 7.641 -5.580 1.00 92.38 201 PRO A C 1
ATOM 1533 O O . PRO A 1 201 ? 16.682 8.811 -5.291 1.00 92.38 201 PRO A O 1
ATOM 1536 N N . VAL A 1 202 ? 16.201 6.607 -5.195 1.00 93.12 202 VAL A N 1
ATOM 1537 C CA . VAL A 1 202 ? 15.012 6.648 -4.334 1.00 93.12 202 VAL A CA 1
ATOM 1538 C C . VAL A 1 202 ? 15.355 5.824 -3.093 1.00 93.12 202 VAL A C 1
ATOM 1540 O O . VAL A 1 202 ? 14.940 4.677 -2.934 1.00 93.12 202 VAL A O 1
ATOM 1543 N N . GLU A 1 203 ? 16.204 6.390 -2.234 1.00 89.44 203 GLU A N 1
ATOM 1544 C CA . GLU A 1 203 ? 16.766 5.672 -1.089 1.00 89.44 203 GLU A CA 1
ATOM 1545 C C . GLU A 1 203 ? 15.669 5.391 -0.060 1.00 89.44 203 GLU A C 1
ATOM 1547 O O . GLU A 1 203 ? 15.094 6.314 0.525 1.00 89.44 203 GLU A O 1
ATOM 1552 N N . THR A 1 204 ? 15.399 4.107 0.167 1.00 94.44 204 THR A N 1
ATOM 1553 C CA . THR A 1 204 ? 14.412 3.651 1.145 1.00 94.44 204 THR A CA 1
ATOM 1554 C C . THR A 1 204 ? 15.084 2.728 2.148 1.00 94.44 204 THR A C 1
ATOM 1556 O O . THR A 1 204 ? 15.434 1.597 1.812 1.00 94.44 204 THR A O 1
ATOM 1559 N N . ALA A 1 205 ? 15.262 3.197 3.380 1.00 95.44 205 ALA A N 1
ATOM 1560 C CA . ALA A 1 205 ? 15.758 2.369 4.473 1.00 95.44 205 ALA A CA 1
ATOM 1561 C C . ALA A 1 205 ? 14.568 1.764 5.221 1.00 95.44 205 ALA A C 1
ATOM 1563 O O . ALA A 1 205 ? 13.729 2.485 5.753 1.00 95.44 205 ALA A O 1
ATOM 1564 N N . CYS A 1 206 ? 14.488 0.440 5.258 1.00 95.38 206 CYS A N 1
ATOM 1565 C CA . CYS A 1 206 ? 13.465 -0.290 5.993 1.00 95.38 206 CYS A CA 1
ATOM 1566 C C . CYS A 1 206 ? 13.826 -0.344 7.476 1.00 95.38 206 CYS A C 1
ATOM 1568 O O . CYS A 1 206 ? 14.928 -0.754 7.851 1.00 95.38 206 CYS A O 1
ATOM 1570 N N . THR A 1 207 ? 12.883 0.043 8.326 1.00 94.31 207 THR A N 1
ATOM 1571 C CA . THR A 1 207 ? 13.080 0.145 9.773 1.00 94.31 207 THR A CA 1
ATOM 1572 C C . THR A 1 207 ? 11.952 -0.558 10.524 1.00 94.31 207 THR A C 1
ATOM 1574 O O . THR A 1 207 ? 10.957 -0.985 9.939 1.00 94.31 207 THR A O 1
ATOM 1577 N N . TYR A 1 208 ? 12.105 -0.690 11.839 1.00 92.44 208 TYR A N 1
ATOM 1578 C CA . TYR A 1 208 ? 11.009 -1.045 12.735 1.00 92.44 208 TYR A CA 1
ATOM 1579 C C . TYR A 1 208 ? 10.683 0.149 13.616 1.00 92.44 208 TYR A C 1
ATOM 1581 O O . TYR A 1 208 ? 11.588 0.849 14.077 1.00 92.44 208 TYR A O 1
ATOM 1589 N N . SER A 1 209 ? 9.397 0.367 13.865 1.00 90.88 209 SER A N 1
ATOM 1590 C CA . SER A 1 209 ? 8.966 1.321 14.876 1.00 90.88 209 SER A CA 1
ATOM 1591 C C . SER A 1 209 ? 9.340 0.840 16.279 1.00 90.88 209 SER A C 1
ATOM 1593 O O . SER A 1 209 ? 9.639 -0.337 16.510 1.00 90.88 209 SER A O 1
ATOM 1595 N N . GLN A 1 210 ? 9.217 1.736 17.257 1.00 90.50 210 GLN A N 1
ATOM 1596 C CA . GLN A 1 210 ? 9.312 1.372 18.673 1.00 90.50 210 GLN A CA 1
ATOM 1597 C C . GLN A 1 210 ? 8.220 0.386 19.131 1.00 90.50 210 GLN A C 1
ATOM 1599 O O . GLN A 1 210 ? 8.363 -0.244 20.176 1.00 90.50 210 GLN A O 1
ATOM 1604 N N . TYR A 1 211 ? 7.152 0.226 18.343 1.00 89.69 211 TYR A N 1
ATOM 1605 C CA . TYR A 1 211 ? 6.052 -0.707 18.592 1.00 89.69 211 TYR A CA 1
ATOM 1606 C C . TYR A 1 211 ? 6.257 -2.069 17.907 1.00 89.69 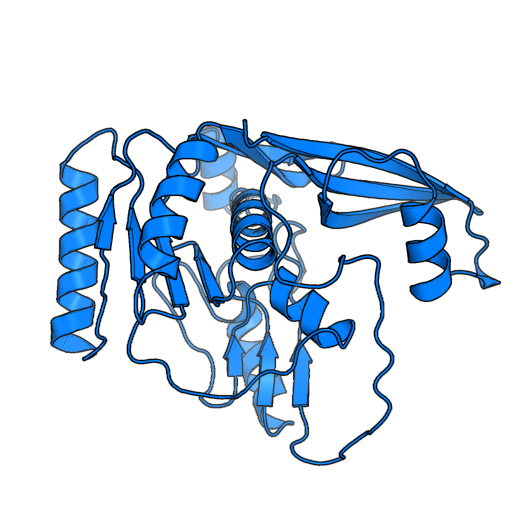211 TYR A C 1
ATOM 1608 O O . TYR A 1 211 ? 5.432 -2.968 18.057 1.00 89.69 211 TYR A O 1
ATOM 1616 N N . GLY A 1 212 ? 7.359 -2.242 17.169 1.00 88.19 212 GLY A N 1
ATOM 1617 C CA . GLY A 1 212 ? 7.743 -3.502 16.534 1.00 88.19 212 GLY A CA 1
ATOM 1618 C C . GLY A 1 212 ? 7.131 -3.751 15.155 1.00 88.19 212 GLY A C 1
ATOM 1619 O O . GLY A 1 212 ? 7.421 -4.788 14.564 1.00 88.19 212 GLY A O 1
ATOM 1620 N N . ASN A 1 213 ? 6.326 -2.833 14.610 1.00 88.00 213 ASN A N 1
ATOM 1621 C CA . ASN A 1 213 ? 5.837 -2.922 13.229 1.00 88.00 213 ASN A CA 1
ATOM 1622 C C . ASN A 1 213 ? 6.876 -2.407 12.227 1.00 88.00 213 ASN A C 1
ATOM 1624 O O . ASN A 1 213 ? 7.661 -1.509 12.535 1.00 88.00 213 ASN A O 1
ATOM 1628 N N . ALA A 1 214 ? 6.863 -2.948 11.008 1.00 90.94 214 ALA A N 1
ATOM 1629 C CA . ALA A 1 214 ? 7.724 -2.459 9.933 1.00 90.94 214 ALA A CA 1
ATOM 1630 C C . ALA A 1 214 ? 7.365 -1.013 9.524 1.00 90.94 214 ALA A C 1
ATOM 1632 O O . ALA A 1 214 ? 6.198 -0.595 9.557 1.00 90.94 214 ALA A O 1
ATOM 1633 N N . SER A 1 215 ? 8.379 -0.253 9.123 1.00 93.44 215 SER A N 1
ATOM 1634 C CA . SER A 1 215 ? 8.309 1.152 8.713 1.00 93.44 215 SER A CA 1
ATOM 1635 C C . SER A 1 215 ? 9.438 1.470 7.720 1.00 93.44 215 SER A C 1
ATOM 1637 O O . SER A 1 215 ? 10.130 0.565 7.249 1.00 93.44 215 SER A O 1
ATOM 1639 N N . GLY A 1 216 ? 9.628 2.744 7.376 1.00 94.00 216 GLY A N 1
ATOM 1640 C CA . GLY A 1 216 ? 10.734 3.157 6.520 1.00 94.00 216 GLY A CA 1
ATOM 1641 C C . GLY A 1 216 ? 11.109 4.631 6.625 1.00 94.00 216 GLY A C 1
ATOM 1642 O O . GLY A 1 216 ? 10.321 5.467 7.071 1.00 94.00 216 GLY A O 1
ATOM 1643 N N . GLU A 1 217 ? 12.327 4.929 6.188 1.00 94.94 217 GLU A N 1
ATOM 1644 C CA . GLU A 1 217 ? 12.857 6.273 5.972 1.00 94.94 217 GLU A CA 1
ATOM 1645 C C . GLU A 1 217 ? 13.119 6.484 4.480 1.00 94.94 217 GLU A C 1
ATOM 1647 O O . GLU A 1 217 ? 13.650 5.600 3.805 1.00 94.94 217 GLU A O 1
ATOM 1652 N N . PHE A 1 218 ? 12.762 7.662 3.972 1.00 94.56 218 PHE A N 1
ATOM 1653 C CA . PHE A 1 218 ? 12.671 7.921 2.538 1.00 94.56 218 PHE A CA 1
ATOM 1654 C C . PHE A 1 218 ? 13.493 9.147 2.142 1.00 94.56 218 PHE A C 1
ATOM 1656 O O . PHE A 1 218 ? 13.353 10.218 2.737 1.00 94.56 218 PHE A O 1
ATOM 1663 N N . LYS A 1 219 ? 14.313 9.021 1.095 1.00 92.88 219 LYS A N 1
ATOM 1664 C CA . LYS A 1 219 ? 15.012 10.142 0.447 1.00 92.88 219 LYS A CA 1
ATOM 1665 C C . LYS A 1 219 ? 14.890 10.044 -1.069 1.00 92.88 219 LYS A C 1
ATOM 1667 O O . LYS A 1 219 ? 14.639 8.981 -1.624 1.00 92.88 219 LYS A O 1
ATOM 1672 N N . GLY A 1 220 ? 15.063 11.175 -1.749 1.00 92.12 220 GLY A N 1
ATOM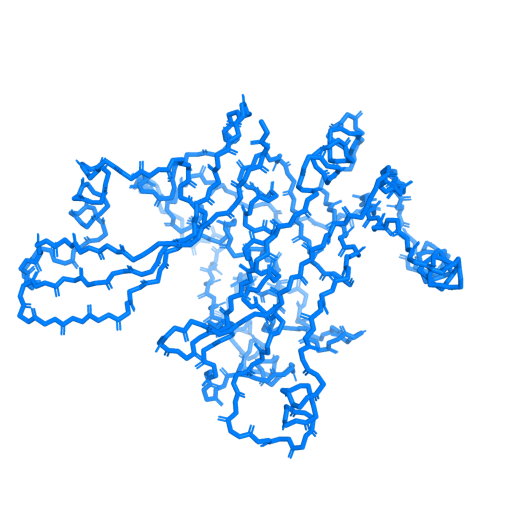 1673 C CA . GLY A 1 220 ? 14.921 11.227 -3.208 1.00 92.12 220 GLY A CA 1
ATOM 1674 C C . GLY A 1 220 ? 13.468 11.130 -3.684 1.00 92.12 220 GLY A C 1
ATOM 1675 O O . GLY A 1 220 ? 13.227 10.806 -4.842 1.00 92.12 220 GLY A O 1
ATOM 1676 N N . MET A 1 221 ? 12.489 11.438 -2.823 1.00 93.75 221 MET A N 1
ATOM 1677 C CA . MET A 1 221 ? 11.066 11.396 -3.191 1.00 93.75 221 MET A CA 1
ATOM 1678 C C . MET A 1 221 ? 10.734 12.356 -4.336 1.00 93.75 221 MET A C 1
ATOM 1680 O O . MET A 1 221 ? 9.895 12.041 -5.169 1.00 93.75 221 MET A O 1
ATOM 1684 N N . ASP A 1 222 ? 11.451 13.476 -4.453 1.00 94.25 222 ASP A N 1
ATOM 1685 C CA . ASP A 1 222 ? 11.314 14.388 -5.593 1.00 94.25 222 ASP A CA 1
ATOM 1686 C C . ASP A 1 222 ? 11.672 13.718 -6.939 1.00 94.25 222 ASP A C 1
ATOM 1688 O O . ASP A 1 222 ? 11.084 14.055 -7.963 1.00 94.25 222 ASP A O 1
ATOM 1692 N N . GLU A 1 223 ? 12.603 12.755 -6.968 1.00 95.50 223 GLU A N 1
ATOM 1693 C CA . GLU A 1 223 ? 12.941 12.005 -8.191 1.00 95.50 223 GLU A CA 1
ATOM 1694 C C . GLU A 1 223 ? 11.837 11.020 -8.574 1.00 95.50 223 GLU A C 1
ATOM 1696 O O . GLU A 1 223 ? 11.523 10.866 -9.757 1.00 95.50 223 GLU A O 1
ATOM 1701 N N . LEU A 1 224 ? 11.216 10.395 -7.571 1.00 95.50 224 LEU A N 1
ATOM 1702 C CA . LEU A 1 224 ? 10.051 9.545 -7.771 1.00 95.50 224 LEU A CA 1
ATOM 1703 C C . LEU A 1 224 ? 8.857 10.368 -8.283 1.00 95.50 224 LEU A C 1
ATOM 1705 O O . LEU A 1 224 ? 8.260 9.992 -9.287 1.00 95.50 224 LEU A O 1
ATOM 1709 N N . MET A 1 225 ? 8.569 11.524 -7.674 1.00 95.38 225 MET A N 1
ATOM 1710 C CA . MET A 1 225 ? 7.513 12.452 -8.115 1.00 95.38 225 MET A CA 1
ATOM 1711 C C . MET A 1 225 ? 7.679 12.858 -9.583 1.00 95.38 225 MET A C 1
ATOM 1713 O O . MET A 1 225 ? 6.751 12.697 -10.368 1.00 95.38 225 MET A O 1
ATOM 1717 N N . LYS A 1 226 ? 8.888 13.248 -10.005 1.00 96.44 226 LYS A N 1
ATOM 1718 C CA . LYS A 1 226 ? 9.165 13.568 -11.419 1.00 96.44 226 LYS A CA 1
ATOM 1719 C C . LYS A 1 226 ? 8.873 12.398 -12.361 1.00 96.44 226 LYS A C 1
ATOM 1721 O O . LYS A 1 226 ? 8.364 12.604 -13.460 1.00 96.44 226 LYS A O 1
ATOM 1726 N N . ALA A 1 227 ? 9.215 11.170 -11.965 1.00 97.19 227 ALA A N 1
ATOM 1727 C CA . ALA A 1 227 ? 8.934 9.989 -12.780 1.00 97.19 227 ALA A CA 1
ATOM 1728 C C . ALA A 1 227 ? 7.426 9.713 -12.882 1.00 97.19 227 ALA A C 1
ATOM 1730 O O . ALA A 1 227 ? 6.935 9.321 -13.940 1.00 97.19 227 ALA A O 1
ATOM 1731 N N . LEU A 1 228 ? 6.680 9.963 -11.810 1.00 96.69 228 LEU A N 1
ATOM 1732 C CA . LEU A 1 228 ? 5.230 9.809 -11.776 1.00 96.69 228 LEU A CA 1
ATOM 1733 C C . LEU A 1 228 ? 4.503 10.879 -12.584 1.00 96.69 228 LEU A C 1
ATOM 1735 O O . LEU A 1 228 ? 3.520 10.552 -13.243 1.00 96.69 228 LEU A O 1
ATOM 1739 N N . ASP A 1 229 ? 5.009 12.112 -12.609 1.00 96.44 229 ASP A N 1
ATOM 1740 C CA . ASP A 1 229 ? 4.485 13.171 -13.476 1.00 96.44 229 ASP A CA 1
ATOM 1741 C C . ASP A 1 229 ? 4.563 12.756 -14.957 1.00 96.44 229 ASP A C 1
ATOM 1743 O O . ASP A 1 229 ? 3.639 13.000 -15.735 1.00 96.44 229 ASP A O 1
ATOM 1747 N N . VAL A 1 230 ? 5.631 12.058 -15.367 1.00 97.00 230 VAL A N 1
ATOM 1748 C CA . VAL A 1 230 ? 5.728 11.484 -16.724 1.00 97.00 230 VAL A CA 1
ATOM 1749 C C . VAL A 1 230 ? 4.639 10.433 -16.954 1.00 97.00 230 VAL A C 1
ATOM 1751 O O . VAL A 1 230 ? 4.000 10.425 -18.008 1.00 97.00 230 VAL A O 1
ATOM 1754 N N . VAL A 1 231 ? 4.402 9.559 -15.974 1.00 97.00 231 VAL A N 1
ATOM 1755 C CA . VAL A 1 231 ? 3.369 8.518 -16.061 1.00 97.00 231 VAL A CA 1
ATOM 1756 C C . VAL A 1 231 ? 1.962 9.111 -16.110 1.00 97.00 231 VAL A C 1
ATOM 1758 O O . VAL A 1 231 ? 1.135 8.649 -16.895 1.00 97.00 231 VAL A O 1
ATOM 1761 N N . GLU A 1 232 ? 1.673 10.136 -15.315 1.00 95.50 232 GLU A N 1
ATOM 1762 C CA . GLU A 1 232 ? 0.362 10.787 -15.261 1.00 95.50 232 GLU A CA 1
ATOM 1763 C C . GLU A 1 232 ? -0.050 11.389 -16.611 1.00 95.50 232 GLU A C 1
ATOM 1765 O O . GLU A 1 232 ? -1.221 11.304 -16.997 1.00 95.50 232 GLU A O 1
ATOM 1770 N N . ASN A 1 233 ? 0.930 11.910 -17.356 1.00 95.06 233 ASN A N 1
ATOM 1771 C CA . ASN A 1 233 ? 0.769 12.446 -18.710 1.00 95.06 233 ASN A CA 1
ATOM 1772 C C . ASN A 1 233 ? 0.642 11.362 -19.800 1.00 95.06 233 ASN A C 1
ATOM 1774 O O . ASN A 1 233 ? 0.524 11.681 -20.985 1.00 95.06 233 ASN A O 1
ATOM 1778 N N . SER A 1 234 ? 0.659 10.082 -19.424 1.00 94.69 234 SER A N 1
ATOM 1779 C CA . SER A 1 234 ? 0.479 8.948 -20.331 1.00 94.69 234 SER A CA 1
ATOM 1780 C C . SER A 1 234 ? -0.942 8.365 -20.269 1.00 94.69 234 SER A C 1
ATOM 1782 O O . SER A 1 234 ? -1.816 8.823 -19.531 1.00 94.69 234 SER A O 1
ATOM 1784 N N . SER A 1 235 ? -1.185 7.310 -21.055 1.00 92.19 235 SER A N 1
ATOM 1785 C CA . SER A 1 235 ? -2.443 6.551 -21.003 1.00 92.19 235 SER A CA 1
ATOM 1786 C C . SER A 1 235 ? -2.485 5.492 -19.892 1.00 92.19 235 SER A C 1
ATOM 1788 O O . SER A 1 235 ? -3.538 4.889 -19.662 1.00 92.19 235 SER A O 1
ATOM 1790 N N . ALA A 1 236 ? -1.365 5.247 -19.203 1.00 93.50 236 ALA A N 1
ATOM 1791 C CA . ALA A 1 236 ? -1.294 4.260 -18.138 1.00 93.50 236 ALA A CA 1
ATOM 1792 C C . ALA A 1 236 ? -2.096 4.704 -16.9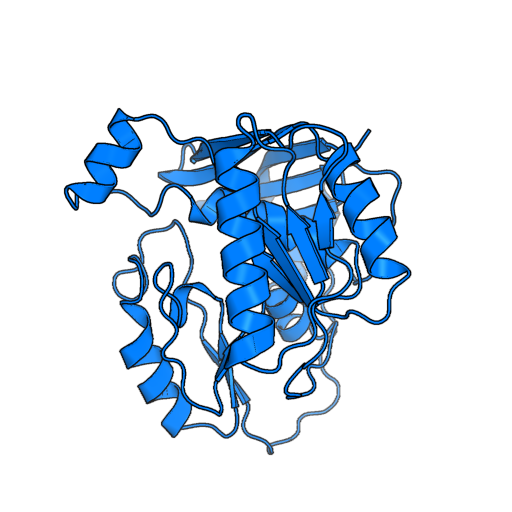09 1.00 93.50 236 ALA A C 1
ATOM 1794 O O . ALA A 1 236 ? -2.095 5.865 -16.500 1.00 93.50 236 ALA A O 1
ATOM 1795 N N . ARG A 1 237 ? -2.792 3.741 -16.302 1.00 90.00 237 ARG A N 1
ATOM 1796 C CA . ARG A 1 237 ? -3.599 3.942 -15.083 1.00 90.00 237 ARG A CA 1
ATOM 1797 C C . ARG A 1 237 ? -3.263 2.941 -13.977 1.00 90.00 237 ARG A C 1
ATOM 1799 O O . ARG A 1 237 ? -3.987 2.841 -12.989 1.00 90.00 237 ARG A O 1
ATOM 1806 N N . ALA A 1 238 ? -2.170 2.210 -14.162 1.00 92.31 238 ALA A N 1
ATOM 1807 C CA . ALA A 1 238 ? -1.543 1.369 -13.161 1.00 92.31 238 ALA A CA 1
ATOM 1808 C C . ALA A 1 238 ? -0.022 1.495 -13.285 1.00 92.31 238 ALA A C 1
ATOM 1810 O O . ALA A 1 238 ? 0.474 1.627 -14.404 1.00 92.31 238 ALA A O 1
ATOM 1811 N N . VAL A 1 239 ? 0.694 1.451 -12.165 1.00 94.69 239 VAL A N 1
ATOM 1812 C CA . VAL A 1 239 ? 2.148 1.644 -12.111 1.00 94.69 239 VAL A CA 1
ATOM 1813 C C . VAL A 1 239 ? 2.791 0.522 -11.310 1.00 94.69 239 VAL A C 1
ATOM 1815 O O . VAL A 1 239 ? 2.403 0.273 -10.170 1.00 94.69 239 VAL A O 1
ATOM 1818 N N . ALA A 1 240 ? 3.776 -0.141 -11.907 1.00 94.12 240 ALA A N 1
ATOM 1819 C CA . ALA A 1 240 ? 4.711 -0.997 -11.190 1.00 94.12 240 ALA A CA 1
ATOM 1820 C C . ALA A 1 240 ? 5.927 -0.160 -10.773 1.00 94.12 240 ALA A C 1
ATOM 1822 O O . ALA A 1 240 ? 6.529 0.514 -11.613 1.00 94.12 240 ALA A O 1
ATOM 1823 N N . LEU A 1 241 ? 6.258 -0.177 -9.486 1.00 94.44 241 LEU A N 1
ATOM 1824 C CA . LEU A 1 241 ? 7.383 0.551 -8.916 1.00 94.44 241 LEU A CA 1
ATOM 1825 C C . LEU A 1 241 ? 8.483 -0.433 -8.520 1.00 94.44 241 LEU A C 1
ATOM 1827 O O . LEU A 1 241 ? 8.284 -1.223 -7.606 1.00 94.44 241 LEU A O 1
ATOM 1831 N N . MET A 1 242 ? 9.649 -0.319 -9.150 1.00 93.62 242 MET A N 1
ATOM 1832 C CA . MET A 1 242 ? 10.842 -1.088 -8.809 1.00 93.62 242 MET A CA 1
ATOM 1833 C C . MET A 1 242 ? 11.861 -0.160 -8.148 1.00 93.62 242 MET A C 1
ATOM 1835 O O . MET A 1 242 ? 12.640 0.507 -8.833 1.00 93.62 242 MET A O 1
ATOM 1839 N N . THR A 1 243 ? 11.843 -0.093 -6.817 1.00 92.00 243 THR A N 1
ATOM 1840 C CA . THR A 1 243 ? 12.824 0.673 -6.028 1.00 92.00 243 THR A CA 1
ATOM 1841 C C . THR A 1 243 ? 13.551 -0.221 -5.040 1.00 92.00 243 THR A C 1
ATOM 1843 O O . THR A 1 243 ? 13.035 -1.235 -4.573 1.00 92.00 243 THR A O 1
ATOM 1846 N N . THR A 1 244 ? 14.764 0.179 -4.693 1.00 88.88 244 THR A N 1
ATOM 1847 C CA . THR A 1 244 ? 15.611 -0.497 -3.723 1.00 88.88 244 THR A CA 1
ATOM 1848 C C . THR A 1 244 ? 15.071 -0.262 -2.322 1.00 88.88 244 THR A C 1
ATOM 1850 O O . THR A 1 244 ? 14.907 0.873 -1.878 1.00 88.88 244 THR A O 1
ATOM 1853 N N . LEU A 1 245 ? 14.853 -1.360 -1.605 1.00 91.62 245 LEU A N 1
ATOM 1854 C CA . LEU A 1 245 ? 14.519 -1.362 -0.190 1.00 91.62 245 LEU A CA 1
ATOM 1855 C C . LEU A 1 245 ? 15.721 -1.891 0.595 1.00 91.62 245 LEU A C 1
ATOM 1857 O O . LEU A 1 245 ? 16.052 -3.079 0.541 1.00 91.62 245 LEU A O 1
ATOM 1861 N N . GLU A 1 246 ? 16.408 -1.001 1.301 1.00 93.81 246 GLU A N 1
ATOM 1862 C CA . GLU A 1 246 ? 17.589 -1.340 2.088 1.00 93.81 246 GLU A CA 1
ATOM 1863 C C . GLU A 1 246 ? 17.168 -1.883 3.460 1.00 93.81 246 GLU A C 1
ATOM 1865 O O . GLU A 1 246 ? 16.508 -1.202 4.239 1.00 93.81 246 GLU A O 1
ATOM 1870 N N . VAL A 1 247 ? 17.564 -3.119 3.768 1.00 94.62 247 VAL A N 1
ATOM 1871 C CA . VAL A 1 247 ? 17.353 -3.772 5.071 1.00 94.62 247 VAL A CA 1
ATOM 1872 C C . VAL A 1 247 ? 18.717 -4.168 5.630 1.00 94.62 247 VAL A C 1
ATOM 1874 O O . VAL A 1 247 ? 19.548 -4.702 4.891 1.00 94.62 247 VAL A O 1
ATOM 1877 N N . ASP A 1 248 ? 18.941 -3.954 6.930 1.00 94.75 248 ASP A N 1
ATOM 1878 C CA . ASP A 1 248 ? 20.144 -4.442 7.615 1.00 94.75 248 ASP A CA 1
ATOM 1879 C C . ASP A 1 248 ? 20.310 -5.959 7.417 1.00 94.75 248 ASP A C 1
ATOM 1881 O O . ASP A 1 248 ? 19.356 -6.732 7.548 1.00 94.75 248 ASP A O 1
ATOM 1885 N N . ASP A 1 249 ? 21.532 -6.406 7.114 1.00 95.06 249 ASP A N 1
ATOM 1886 C CA . ASP A 1 249 ? 21.771 -7.811 6.780 1.00 95.06 249 ASP A CA 1
ATOM 1887 C C . ASP A 1 249 ? 21.376 -8.754 7.923 1.00 95.06 249 ASP A C 1
ATOM 1889 O O . ASP A 1 249 ? 20.803 -9.810 7.664 1.00 95.06 249 ASP A O 1
ATOM 1893 N N . LYS A 1 250 ? 21.575 -8.373 9.193 1.00 95.12 250 LYS A N 1
ATOM 1894 C CA . LYS A 1 250 ? 21.181 -9.227 10.323 1.00 95.12 250 LYS A CA 1
ATOM 1895 C C . LYS A 1 250 ? 19.670 -9.411 10.372 1.00 95.12 250 LYS A C 1
ATOM 1897 O O . LYS A 1 250 ? 19.219 -10.533 10.596 1.00 95.12 250 LYS A O 1
ATOM 1902 N N . ILE A 1 251 ? 18.908 -8.342 10.131 1.00 93.94 251 ILE A N 1
ATOM 1903 C CA . ILE A 1 251 ? 17.439 -8.377 10.076 1.00 93.94 251 ILE A CA 1
ATOM 1904 C C . ILE A 1 251 ? 16.978 -9.251 8.910 1.00 93.94 251 ILE A C 1
ATOM 1906 O O . ILE A 1 251 ? 16.153 -10.144 9.094 1.00 93.94 251 ILE A O 1
ATOM 1910 N N . ARG A 1 252 ? 17.548 -9.041 7.720 1.00 93.56 252 ARG A N 1
ATOM 1911 C CA . ARG A 1 252 ? 17.230 -9.838 6.530 1.00 93.56 252 ARG A CA 1
ATOM 1912 C C . ARG A 1 252 ? 17.487 -11.328 6.763 1.00 93.56 252 ARG A C 1
ATOM 1914 O O . ARG A 1 252 ? 16.638 -12.160 6.461 1.00 93.56 252 ARG A O 1
ATOM 1921 N N . GLN A 1 253 ? 18.643 -11.667 7.330 1.00 94.25 253 GLN A N 1
ATOM 1922 C CA . GLN A 1 253 ? 19.004 -13.051 7.633 1.00 94.25 253 GLN A CA 1
ATOM 1923 C C . GLN A 1 253 ? 18.109 -13.656 8.720 1.00 94.25 253 GLN A C 1
ATOM 1925 O O . GLN A 1 253 ? 17.740 -14.822 8.614 1.00 94.25 253 GLN A O 1
ATOM 1930 N N . ALA A 1 254 ? 17.737 -12.887 9.748 1.00 92.56 254 ALA A N 1
ATOM 1931 C CA . ALA A 1 254 ? 16.782 -13.331 10.762 1.00 92.56 254 ALA A CA 1
ATOM 1932 C C . ALA A 1 254 ? 15.422 -13.674 10.136 1.00 92.56 254 ALA A C 1
ATOM 1934 O O . ALA A 1 254 ? 14.877 -14.746 10.401 1.00 92.56 254 ALA A O 1
ATOM 1935 N N . TYR A 1 255 ? 14.925 -12.824 9.232 1.00 88.94 255 TYR A N 1
ATOM 1936 C CA . TYR A 1 255 ? 13.670 -13.067 8.520 1.00 88.94 255 TYR A CA 1
ATOM 1937 C C . TYR A 1 255 ? 13.747 -14.348 7.678 1.00 88.94 255 TYR A C 1
ATOM 1939 O O . TYR A 1 255 ? 12.883 -15.213 7.785 1.00 88.94 255 TYR A O 1
ATOM 1947 N N . TYR A 1 256 ? 14.824 -14.533 6.907 1.00 89.00 256 TYR A N 1
ATOM 1948 C CA . TYR A 1 256 ? 15.016 -15.740 6.089 1.00 89.00 256 TYR A CA 1
ATOM 1949 C C . TYR A 1 256 ? 15.211 -17.024 6.899 1.00 89.00 256 TYR A C 1
ATOM 1951 O O . TYR A 1 256 ? 14.885 -18.106 6.415 1.00 89.00 256 TYR A O 1
ATOM 1959 N N . ARG A 1 257 ? 15.699 -16.929 8.140 1.00 91.12 257 ARG A N 1
ATOM 1960 C CA . ARG A 1 257 ? 15.744 -18.062 9.075 1.00 91.12 257 ARG A CA 1
ATOM 1961 C C . ARG A 1 257 ? 14.386 -18.383 9.708 1.00 91.12 257 ARG A C 1
ATOM 1963 O O . ARG A 1 257 ? 14.307 -19.328 10.489 1.00 91.12 257 ARG A O 1
ATOM 1970 N N . GLY A 1 258 ? 13.336 -17.622 9.393 1.00 84.12 258 GLY A N 1
ATOM 1971 C CA . GLY A 1 258 ? 12.014 -17.784 9.993 1.00 84.12 258 GLY A CA 1
ATOM 1972 C C . GLY A 1 258 ? 11.980 -17.366 11.460 1.00 84.12 258 GLY A C 1
ATOM 1973 O O . GLY A 1 258 ? 11.149 -17.861 12.222 1.00 84.12 258 GLY A O 1
ATOM 1974 N N . GLU A 1 259 ? 12.895 -16.486 11.883 1.00 88.50 259 GLU A N 1
ATOM 1975 C CA . GLU A 1 259 ? 12.836 -15.920 13.225 1.00 88.50 259 GLU A CA 1
ATOM 1976 C C . GLU A 1 259 ? 11.533 -15.146 13.412 1.00 88.50 259 GLU A C 1
ATOM 1978 O O . GLU A 1 259 ? 10.860 -14.741 12.462 1.00 88.50 259 GLU A O 1
ATOM 1983 N N . SER A 1 260 ? 11.158 -14.952 14.673 1.00 84.19 260 SER A N 1
ATOM 1984 C CA . SER A 1 260 ? 9.853 -14.420 15.031 1.00 84.19 260 SER A CA 1
ATOM 1985 C C . SER A 1 260 ? 9.744 -12.897 14.834 1.00 84.19 260 SER A C 1
ATOM 1987 O O . SER A 1 260 ? 9.370 -12.188 15.766 1.00 84.19 260 SER A O 1
ATOM 1989 N N . ILE A 1 261 ? 10.047 -12.401 13.633 1.00 87.38 261 ILE A N 1
ATOM 1990 C CA . ILE A 1 261 ? 10.011 -10.983 13.258 1.00 87.38 261 ILE A CA 1
ATOM 1991 C C . ILE A 1 261 ? 9.010 -10.732 12.117 1.00 87.38 261 ILE A C 1
ATOM 1993 O O . ILE A 1 261 ? 8.752 -11.644 11.327 1.00 87.38 261 ILE A O 1
ATOM 1997 N N . PRO A 1 262 ? 8.407 -9.532 12.023 1.00 85.19 262 PRO A N 1
ATOM 1998 C CA . PRO A 1 262 ? 7.561 -9.183 10.884 1.00 85.19 262 PRO A CA 1
ATOM 1999 C C . PRO A 1 262 ? 8.345 -9.129 9.565 1.00 85.19 262 PRO A C 1
ATOM 2001 O O . PRO A 1 262 ? 9.572 -9.135 9.547 1.00 85.19 262 PRO A O 1
ATOM 2004 N N . ASN A 1 263 ? 7.625 -9.048 8.444 1.00 86.69 263 ASN A N 1
ATOM 200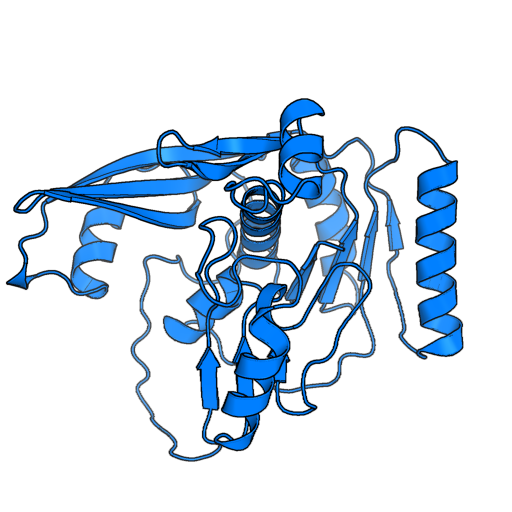5 C CA . ASN A 1 263 ? 8.224 -8.715 7.152 1.00 86.69 263 ASN A CA 1
ATOM 2006 C C . ASN A 1 263 ? 8.870 -7.308 7.229 1.00 86.69 263 ASN A C 1
ATOM 2008 O O . ASN A 1 263 ? 8.123 -6.343 7.417 1.00 86.69 263 ASN A O 1
ATOM 2012 N N . PRO A 1 264 ? 10.204 -7.169 7.059 1.00 89.94 264 PRO A N 1
ATOM 2013 C CA . PRO A 1 264 ? 10.893 -5.885 7.190 1.00 89.94 264 PRO A CA 1
ATOM 2014 C C . PRO A 1 264 ? 10.609 -4.905 6.041 1.00 89.94 264 PRO A C 1
ATOM 2016 O O . PRO A 1 264 ? 10.759 -3.705 6.233 1.00 89.94 264 PRO A O 1
ATOM 2019 N N . TRP A 1 265 ? 10.193 -5.385 4.867 1.00 90.31 265 TRP A N 1
ATOM 2020 C CA . TRP A 1 265 ? 9.953 -4.560 3.674 1.00 90.31 265 TRP A CA 1
ATOM 2021 C C . TRP A 1 265 ? 8.569 -3.908 3.674 1.00 90.31 265 TRP A C 1
ATOM 2023 O O . TRP A 1 265 ? 8.417 -2.736 3.328 1.00 90.31 265 TRP A O 1
ATOM 2033 N N . GLY A 1 266 ? 7.557 -4.655 4.122 1.00 87.19 266 GLY A N 1
ATOM 2034 C CA . GLY A 1 266 ? 6.155 -4.321 3.860 1.00 87.19 266 GLY A CA 1
ATOM 2035 C C . GLY A 1 266 ? 5.679 -2.979 4.423 1.00 87.19 266 GLY A C 1
ATOM 2036 O O . GLY A 1 266 ? 4.771 -2.365 3.868 1.00 87.19 266 GLY A O 1
ATOM 2037 N N . GLY A 1 267 ? 6.293 -2.490 5.506 1.00 89.94 267 GLY A N 1
ATOM 2038 C CA . GLY A 1 267 ? 5.983 -1.168 6.054 1.00 89.94 267 GLY A CA 1
ATOM 2039 C C . GLY A 1 267 ? 6.446 -0.028 5.146 1.00 89.94 267 GLY A C 1
ATOM 2040 O O . GLY A 1 267 ? 5.688 0.914 4.910 1.00 89.94 267 GLY A O 1
ATOM 2041 N N . ALA A 1 268 ? 7.663 -0.130 4.610 1.00 92.44 268 ALA A N 1
ATOM 2042 C CA . ALA A 1 268 ? 8.217 0.862 3.698 1.00 92.44 268 ALA A CA 1
ATOM 2043 C C . ALA A 1 268 ? 7.490 0.853 2.342 1.00 92.44 268 ALA A C 1
ATOM 2045 O O . ALA A 1 268 ? 7.132 1.914 1.829 1.00 92.44 268 ALA A O 1
ATOM 2046 N N . GLU A 1 269 ? 7.191 -0.337 1.811 1.00 91.62 269 GLU A N 1
ATOM 2047 C CA . GLU A 1 269 ? 6.390 -0.522 0.591 1.00 91.62 269 GLU A CA 1
ATOM 2048 C C . GLU A 1 269 ? 5.006 0.117 0.717 1.00 91.62 269 GLU A C 1
ATOM 2050 O O . GLU A 1 269 ? 4.569 0.847 -0.176 1.00 91.62 269 GLU A O 1
ATOM 2055 N N . ALA A 1 270 ? 4.325 -0.122 1.844 1.00 90.62 270 ALA A N 1
ATOM 2056 C CA . ALA A 1 270 ? 3.011 0.448 2.109 1.00 90.62 270 ALA A CA 1
ATOM 2057 C C . ALA A 1 270 ? 3.066 1.978 2.142 1.00 90.62 270 ALA A C 1
ATOM 2059 O O . ALA A 1 270 ? 2.304 2.622 1.436 1.00 90.62 270 ALA A O 1
ATOM 2060 N N . ILE A 1 271 ? 3.998 2.585 2.885 1.00 93.94 271 ILE A N 1
ATOM 2061 C CA . ILE A 1 271 ? 4.113 4.052 2.940 1.00 93.94 271 ILE A CA 1
ATOM 2062 C C . ILE A 1 271 ? 4.396 4.638 1.546 1.00 93.94 271 ILE A C 1
ATOM 2064 O O . ILE A 1 271 ? 3.754 5.612 1.154 1.00 93.94 271 ILE A O 1
ATOM 2068 N N . MET A 1 272 ? 5.312 4.035 0.782 1.00 93.94 272 MET A N 1
ATOM 2069 C CA . MET A 1 272 ? 5.657 4.483 -0.571 1.00 93.94 272 MET A CA 1
ATOM 2070 C C . MET A 1 272 ? 4.445 4.435 -1.510 1.00 93.94 272 MET A C 1
ATOM 2072 O O . MET A 1 272 ? 4.157 5.389 -2.233 1.00 93.94 272 MET A O 1
ATOM 2076 N N . THR A 1 273 ? 3.712 3.324 -1.493 1.00 93.69 273 THR A N 1
ATOM 2077 C CA . THR A 1 273 ? 2.546 3.126 -2.360 1.00 93.69 273 THR A CA 1
ATOM 2078 C C . THR A 1 273 ? 1.328 3.932 -1.900 1.00 93.69 273 THR A C 1
ATOM 2080 O O . THR A 1 273 ? 0.611 4.452 -2.749 1.00 93.69 273 THR A O 1
ATOM 2083 N N . HIS A 1 274 ? 1.140 4.151 -0.593 1.00 94.19 274 HIS A N 1
ATOM 2084 C CA . HIS A 1 274 ? 0.125 5.068 -0.058 1.00 94.19 274 HIS A CA 1
ATOM 2085 C C . HIS A 1 274 ? 0.404 6.514 -0.458 1.00 94.19 274 HIS A C 1
ATOM 2087 O O . HIS A 1 274 ? -0.518 7.263 -0.773 1.00 94.19 274 HIS A O 1
ATOM 2093 N N . MET A 1 275 ? 1.673 6.924 -0.433 1.00 93.81 275 MET A N 1
ATOM 2094 C CA . MET A 1 275 ? 2.078 8.240 -0.905 1.00 93.81 275 MET A CA 1
ATOM 2095 C C . MET A 1 275 ? 1.718 8.398 -2.383 1.00 93.81 275 MET A C 1
ATOM 2097 O O . MET A 1 275 ? 0.938 9.276 -2.733 1.00 93.81 275 MET A O 1
ATOM 2101 N N . LEU A 1 276 ? 2.197 7.489 -3.230 1.00 94.62 276 LEU A N 1
ATOM 2102 C CA . LEU A 1 276 ? 1.883 7.435 -4.657 1.00 94.62 276 LEU A CA 1
ATOM 2103 C C . LEU A 1 276 ? 0.391 7.593 -4.951 1.00 94.62 276 LEU A C 1
ATOM 2105 O O . LEU A 1 276 ? -0.023 8.494 -5.679 1.00 94.62 276 LEU A O 1
ATOM 2109 N N . THR A 1 277 ? -0.427 6.715 -4.379 1.00 94.62 277 THR A N 1
ATOM 2110 C CA . THR A 1 277 ? -1.852 6.687 -4.688 1.00 94.62 277 THR A CA 1
ATOM 2111 C C . THR A 1 277 ? -2.597 7.868 -4.082 1.00 94.62 277 THR A C 1
ATOM 2113 O O . THR A 1 277 ? -3.676 8.163 -4.567 1.00 94.62 277 THR A O 1
ATOM 2116 N N . ASN A 1 278 ? -2.060 8.584 -3.086 1.00 94.12 278 ASN A N 1
ATOM 2117 C CA . ASN A 1 278 ? -2.683 9.810 -2.574 1.00 94.12 278 ASN A CA 1
ATOM 2118 C C . ASN A 1 278 ? -2.550 11.012 -3.512 1.00 94.12 278 ASN A C 1
ATOM 2120 O O . ASN A 1 278 ? -3.445 11.855 -3.528 1.00 94.12 278 ASN A O 1
ATOM 2124 N N . PHE A 1 279 ? -1.477 11.097 -4.302 1.00 95.00 279 PHE A N 1
ATOM 2125 C CA . PHE A 1 279 ? -1.214 12.259 -5.164 1.00 95.00 279 PHE A CA 1
ATOM 2126 C C . PHE A 1 279 ? -1.423 11.991 -6.648 1.00 95.00 279 PHE A C 1
ATOM 2128 O O . PHE A 1 279 ? -1.451 12.944 -7.423 1.00 95.00 279 PHE A O 1
ATOM 2135 N N . TYR A 1 280 ? -1.596 10.733 -7.055 1.00 95.06 280 TYR A N 1
ATOM 2136 C CA . TYR A 1 280 ? -1.760 10.373 -8.457 1.00 95.06 280 TYR A CA 1
ATOM 2137 C C . TYR A 1 280 ? -2.977 9.469 -8.691 1.00 95.06 280 TYR A C 1
ATOM 2139 O O . TYR A 1 280 ? -3.209 8.526 -7.930 1.00 95.06 280 TYR A O 1
ATOM 2147 N N . PRO A 1 281 ? -3.747 9.692 -9.774 1.00 90.75 281 PRO A N 1
ATOM 2148 C CA . PRO A 1 281 ? -5.011 9.001 -10.017 1.00 90.75 281 PRO A CA 1
ATOM 2149 C C . PRO A 1 281 ? -4.814 7.639 -10.715 1.00 90.75 281 PRO A C 1
ATOM 2151 O O . PRO A 1 281 ? -5.461 7.335 -11.723 1.00 90.75 281 PRO A O 1
ATOM 2154 N N . PHE A 1 282 ? -3.905 6.806 -10.205 1.00 91.00 282 PHE A N 1
ATOM 2155 C CA . PHE A 1 282 ? -3.661 5.444 -10.692 1.00 91.00 282 PHE A CA 1
ATOM 2156 C C . PHE A 1 282 ? -3.502 4.435 -9.552 1.00 91.00 282 PHE A C 1
ATOM 2158 O O . PHE A 1 282 ? -3.267 4.790 -8.401 1.00 91.00 282 PHE A O 1
ATOM 2165 N N . THR A 1 283 ? -3.619 3.148 -9.880 1.00 91.38 283 THR A N 1
ATOM 2166 C CA . THR A 1 283 ? -3.265 2.061 -8.956 1.00 91.38 283 THR A CA 1
ATOM 2167 C C . THR A 1 283 ? -1.756 1.830 -8.975 1.00 91.38 283 THR A C 1
ATOM 2169 O O . THR A 1 283 ? -1.147 1.917 -10.039 1.00 91.38 283 THR A O 1
ATOM 2172 N N . ALA A 1 284 ? -1.149 1.480 -7.846 1.00 91.50 284 ALA A N 1
ATOM 2173 C CA . ALA A 1 284 ? 0.286 1.220 -7.776 1.00 91.50 284 ALA A CA 1
ATOM 2174 C C . ALA A 1 284 ? 0.594 -0.081 -7.031 1.00 91.50 284 ALA A C 1
ATOM 2176 O O . ALA A 1 284 ? -0.118 -0.443 -6.096 1.00 91.50 284 ALA A O 1
ATOM 2177 N N . ALA A 1 285 ? 1.671 -0.744 -7.440 1.00 89.56 285 ALA A N 1
ATOM 2178 C CA . ALA A 1 285 ? 2.262 -1.880 -6.745 1.00 89.56 285 ALA A CA 1
ATOM 2179 C C . ALA A 1 285 ? 3.777 -1.678 -6.655 1.00 89.56 285 ALA A C 1
ATOM 2181 O O . ALA A 1 285 ? 4.392 -1.251 -7.634 1.00 89.56 285 ALA A O 1
ATOM 2182 N N . HIS A 1 286 ? 4.365 -1.993 -5.502 1.00 89.62 286 HIS A N 1
ATOM 2183 C CA . HIS A 1 286 ? 5.811 -2.197 -5.401 1.00 89.62 286 HIS A CA 1
ATOM 2184 C C . HIS A 1 286 ? 6.132 -3.613 -5.902 1.00 89.62 286 HIS A C 1
ATOM 2186 O O . HIS A 1 286 ? 5.358 -4.534 -5.621 1.00 89.62 286 HIS A O 1
ATOM 2192 N N . ALA A 1 287 ? 7.166 -3.745 -6.735 1.00 78.12 287 ALA A N 1
ATOM 2193 C CA . ALA A 1 287 ? 7.469 -4.937 -7.528 1.00 78.12 287 ALA A CA 1
ATOM 2194 C C . ALA A 1 287 ? 8.957 -5.299 -7.487 1.00 78.12 287 ALA A C 1
ATOM 2196 O O . ALA A 1 287 ? 9.801 -4.375 -7.586 1.00 78.12 287 ALA A O 1
#

Secondary structure (DSSP, 8-state):
--EEEEEEEEEE--GGG-SHHHHHHHHHTS---SEEEEEEEEEEETTEEEEEEEEEE-SSPPSS--TT-----S----SS-EEEE---TTTT-TTTSSTTTTHHHHHHHHTTSSEEEE-GGGTEETTEE---TTEEE--HHHHHHHHTTS---------EEEEEE---SSHHHHHHHHHHHHHHHHHH--EEEEEEE-SS---EEEEE-TTS-EEEEE--HHHHHHHHHHHHTSS--EEEEE--EE--HHHHHHHHTT-S---SSHHHHHHHHHHHHHHSSSEEEE-

Foldseek 3Di:
DKFKDKDKDKFFAAPVRPDLLSVLVRVVPDPDDAAWLDKDFLDDDHRMTMIITMHIDDPFAFPWDGLSAADPDPDDDPPQFEEEDEDDAQPQDVALQAAQRLQVVQQVVCVVGQAYEYEPSNAGGVVDGDHDPRYHYFAPLVVSCVVSVGDDDDPDDAQEEEEEAEPDPDVVVVVVVVVVVVVCCVPVVGHYPDHHYFPHAFDWEWDADPSQGIAIGTDPVVSVVVRVVVVLPDPHQEYEYEHDYDYDPVVVVCVVVVHPHGDRCGRRQSSSQSVVVRRGRHTYGYD

Sequence (287 aa):
MTQVYTKDFEIQCSPSQRTWIEISQKIAALPLPGVPIRLILTKVEGDTLTFESSFIDTDREPVWSSLLDINIRQRVSNQPFVAVSIIPTGVRAEIGGFAGDATPSTNLLATACDYLVTNPNAVTASDIYFGQDNVLYLEGNLICQLLLGNIGVIPEKRKNIAAIIEKPKDERFLNNVINALNGLRAVGGINIDPVVVTGGPVETACTYSQYGNASGEFKGMDELMKALDVVENSSARAVALMTTLEVDDKIRQAYYRGESIPNPWGGAEAIMTHMLTNFYPFTAAHA

=== Feature glossary ===
Feature key, reading from the visual/contextual features back to the raw sequence:

Rendered structure images. Six rendered views show the 3D structure from the faces of a cube — i.e. along ±x, ±y, ±z. Rendering representation is drawn randomly per protein from cartoon (secondary-structure ribbons), sticks (backbone bonds), or molecular surface; coloring is either N→C rainbow (blue at the N-terminus through red at the C-terminus) or one color per chain.

Contact-map, Ramachandran, and PAE plots. The contact map is a binary N×N matrix image: pixel (i, j) is dark where Cα_i and Cα_j are within 8 Å and |i−j|>4. Because the |i−j|>4 filter removes local helical contacts, off-diagonal stripes parallel to the main diagonal indicate parallel β-sheets; stripes perpendicular to it indicate antiparallel β-sheets. The Ramachandran plot scatters every residue's (φ, ψ) pair against the sterically allowed regions. The PAE heatmap renders the predicted-aligned-error matrix.

InterPro / GO / CATH / organism. Database cross-references. InterPro integrates a dozen domain/family signature databases into unified entries with residue-range hits. GO terms attach function/process/location labels with evidence codes. CATH codes position the fold in a four-level structural taxonomy. Organism is the NCBI-taxonomy species name.

Nearest PDB structures. The Foldseek neighbor list gives the closest experimentally determined structures in the PDB, ranked by structural alignment. TM-score near 1 means near-identical fold; near 0.3 means only rough topology match. This is how one finds what a novel AlphaFold prediction most resembles in the solved-structure universe.

Predicted aligned error. PAE(i, j) answers: if I align the predicted and true structures on residue i, how far off (in Å) do I expect residue j to be? A block-diagonal PAE matrix with low values on the blocks and high values off-diagonal is the signature of a multi-domain protein with confidently predicted domains but uncertain inter-domain orientation.

Solvent-accessible surface area. Accessible surface area quantifies burial. A residue with SASA near zero is packed into the hydrophobic core; one with SASA >100 Å² sits on the surface. Computed here via the Shrake–Rupley numerical algorithm with a 1.4 Å probe.

B-factor. B-factor (Debye–Waller factor) reflects atomic displacement in the crystal lattice. It is an experimental observable (units Å²), not a prediction; low values mean the atom is pinned down, high values mean it moves or is heterogeneous across the crystal.

pLDDT. For AlphaFold models, the B-factor field carries pLDDT — the model's own estimate of local accuracy on a 0–100 scale. Regions with pLDDT<50 should be treated as essentially unmodeled; they often correspond to intrinsically disordered segments.

Backbone torsions (φ/ψ). φ (phi) and ψ (psi) are the two rotatable backbone dihedrals per residue: φ is the C(i-1)–N–Cα–C torsion, ψ is the N–Cα–C–N(i+1) torsion, both in degrees on (−180°, 180°]. α-helical residues cluster near (−60°, −45°); β-strand residues near (−120°, +130°). A Ramachandran plot is simply a scatter of (φ, ψ) for every residue.

Radius of gyration, Cα contacts, bounding box. Radius of gyration (Rg) is the root-mean-square distance of Cα atoms from their centroid — a single number for overall size and compactness. A globular domain of N residues has Rg ≈ 2.2·N^0.38 Å; an extended or disordered chain has a much larger Rg. The Cα contact count is the number of residue pairs whose Cα atoms are within 8 Å and are more than four positions apart in sequence — a standard proxy for tertiary packing density. The bounding box is the smallest axis-aligned box enclosing all Cα atoms.

Secondary structure (3-state, P-SEA). Three-state secondary structure (P-SEA) collapses the eight DSSP classes into helix (a), strand (b), and coil (c). P-SEA assigns these from Cα geometry alone — distances and angles — without requiring backbone oxygens, so it works on any Cα trace.

Secondary structure (8-state, DSSP). DSSP 8-state secondary structure assigns each residue one of H (α-helix), G (3₁₀-helix), I (π-helix), E (extended β-strand), B (isolated β-bridge), T (hydrogen-bonded turn), S (bend), or '-' (coil). The assignment is computed from backbone hydrogen-bond geometry via the Kabsch–Sander algorithm.

Foldseek 3Di. A 3Di character summarizes, for each residue, the relative orientation of the Cα frame of its nearest spatial neighbor. Because it encodes fold topology rather than chemistry, 3Di alignments detect remote structural similarity that sequence alignment misses.

mmCIF coordinates. The mmCIF block holds the 3D Cartesian coordinates of each backbone atom (N, Cα, C, O) in ångströms. mmCIF is the PDB's canonical archive format — a tagged-loop text representation of the atomic model.

Sequence. Sequence gives the chain of amino acids in standard one-letter code (A=alanine, C=cysteine, …, Y=tyrosine), read N→C. It is the only feature that is directly encoded by the gene; all structural features are derived from the folded form of this sequence.